Protein AF-A0A931V7F0-F1 (afdb_monomer_lite)

Structure (mmCIF, N/CA/C/O backbone):
data_AF-A0A931V7F0-F1
#
_entry.id   AF-A0A931V7F0-F1
#
loop_
_atom_site.group_PDB
_atom_site.id
_atom_site.type_symbol
_atom_site.label_atom_id
_atom_site.label_alt_id
_atom_site.label_comp_id
_atom_site.label_asym_id
_atom_site.label_entity_id
_atom_site.label_seq_id
_atom_site.pdbx_PDB_ins_code
_atom_site.Cartn_x
_atom_site.Cartn_y
_atom_site.Cartn_z
_atom_site.occupancy
_atom_site.B_iso_or_equiv
_atom_site.auth_seq_id
_atom_site.auth_comp_id
_atom_site.auth_asym_id
_atom_site.auth_atom_id
_atom_site.pdbx_PDB_model_num
ATOM 1 N N . MET A 1 1 ? 20.921 -2.039 6.145 1.00 65.62 1 MET A N 1
ATOM 2 C CA . MET A 1 1 ? 19.736 -2.578 5.461 1.00 65.62 1 MET A CA 1
ATOM 3 C C . MET A 1 1 ? 18.805 -1.420 5.199 1.00 65.62 1 MET A C 1
ATOM 5 O O . MET A 1 1 ? 18.600 -0.595 6.092 1.00 65.62 1 MET A O 1
ATOM 9 N N . ASP A 1 2 ? 18.343 -1.333 3.962 1.00 76.81 2 ASP A N 1
ATOM 10 C CA . ASP A 1 2 ? 17.459 -0.268 3.519 1.00 76.81 2 ASP A CA 1
ATOM 11 C C . ASP A 1 2 ? 16.047 -0.518 4.019 1.00 76.81 2 ASP A C 1
ATOM 13 O O . ASP A 1 2 ? 15.614 -1.654 4.209 1.00 76.81 2 ASP A O 1
ATOM 17 N N . ARG A 1 3 ? 15.309 0.561 4.246 1.00 84.19 3 ARG A N 1
ATOM 18 C CA . ARG A 1 3 ? 13.876 0.467 4.481 1.00 84.19 3 ARG A CA 1
ATOM 19 C C . ARG A 1 3 ? 13.171 0.108 3.184 1.00 84.19 3 ARG A C 1
ATOM 21 O O . ARG A 1 3 ? 13.512 0.694 2.166 1.00 84.19 3 ARG A O 1
ATOM 28 N N . ALA A 1 4 ? 12.164 -0.760 3.237 1.00 87.38 4 ALA A N 1
ATOM 29 C CA . ALA A 1 4 ? 11.230 -0.946 2.132 1.00 87.38 4 ALA A CA 1
ATOM 30 C C . ALA A 1 4 ? 9.942 -0.139 2.358 1.00 87.38 4 ALA A C 1
ATOM 32 O O . ALA A 1 4 ? 9.479 0.031 3.492 1.00 87.38 4 ALA A O 1
ATOM 33 N N . PHE A 1 5 ? 9.336 0.313 1.268 1.00 87.75 5 PHE A N 1
ATOM 34 C CA . PHE A 1 5 ? 8.086 1.060 1.249 1.00 87.75 5 PHE A CA 1
ATOM 35 C C . PHE A 1 5 ? 7.193 0.522 0.146 1.00 87.75 5 PHE A C 1
ATOM 37 O O . PHE A 1 5 ? 7.671 0.291 -0.956 1.00 87.75 5 PHE A O 1
ATOM 44 N N . LEU A 1 6 ? 5.904 0.374 0.419 1.00 90.12 6 LEU A N 1
ATOM 45 C CA . LEU A 1 6 ? 4.862 0.176 -0.577 1.00 90.12 6 LEU A CA 1
ATOM 46 C C . LEU A 1 6 ? 4.114 1.495 -0.744 1.00 90.12 6 LEU A C 1
ATOM 48 O O . LEU A 1 6 ? 3.629 2.053 0.236 1.00 90.12 6 LEU A O 1
ATOM 52 N N . GLN A 1 7 ? 3.956 1.957 -1.976 1.00 88.88 7 GLN A N 1
ATOM 53 C CA . GLN A 1 7 ? 3.088 3.073 -2.321 1.00 88.88 7 GLN A CA 1
ATOM 54 C C . GLN A 1 7 ? 2.126 2.634 -3.419 1.00 88.88 7 GLN A C 1
ATOM 56 O O . GLN A 1 7 ? 2.558 2.105 -4.436 1.00 88.88 7 GLN A O 1
ATOM 61 N N . ALA A 1 8 ? 0.833 2.890 -3.257 1.00 88.75 8 ALA A N 1
ATOM 62 C CA . ALA A 1 8 ? -0.151 2.7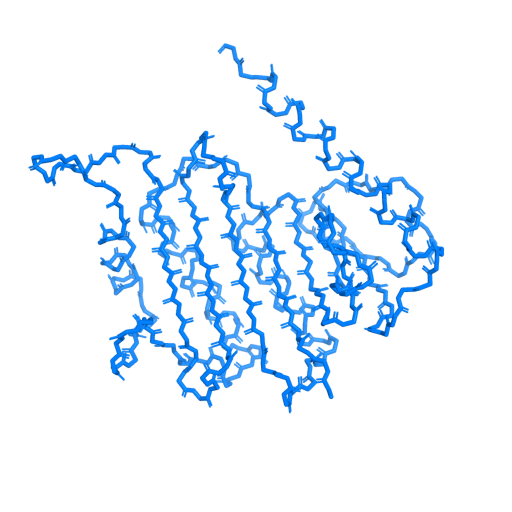02 -4.311 1.00 88.75 8 ALA A CA 1
ATOM 63 C C . ALA A 1 8 ? -1.021 3.946 -4.482 1.00 88.75 8 ALA A C 1
ATOM 65 O O . ALA A 1 8 ? -1.451 4.571 -3.509 1.00 88.75 8 ALA A O 1
ATOM 66 N N . GLN A 1 9 ? -1.270 4.294 -5.741 1.00 82.94 9 GLN A N 1
ATOM 67 C CA . GLN A 1 9 ? -2.190 5.343 -6.153 1.00 82.94 9 GLN A CA 1
ATOM 68 C C . GLN A 1 9 ? -3.484 4.688 -6.612 1.00 82.94 9 GLN A C 1
ATOM 70 O O . GLN A 1 9 ? -3.521 3.917 -7.576 1.00 82.94 9 GLN A O 1
ATOM 75 N N . MET A 1 10 ? -4.552 4.983 -5.890 1.00 80.94 10 MET A N 1
ATOM 76 C CA . MET A 1 10 ? -5.877 4.476 -6.192 1.00 80.94 10 MET A CA 1
ATOM 77 C C . MET A 1 10 ? -6.588 5.471 -7.105 1.00 80.94 10 MET A C 1
ATOM 79 O O . MET A 1 10 ? -6.411 6.681 -6.943 1.00 80.94 10 MET A O 1
ATOM 83 N N . PRO A 1 11 ? -7.404 4.996 -8.059 1.00 72.81 11 PRO A N 1
ATOM 84 C CA . PRO A 1 11 ? -8.222 5.904 -8.843 1.00 72.81 11 PRO A CA 1
ATOM 85 C C . PRO A 1 11 ? -9.175 6.675 -7.922 1.00 72.81 11 PRO A C 1
ATOM 87 O O . PRO A 1 11 ? -9.469 6.260 -6.790 1.00 72.81 11 PRO A O 1
ATOM 90 N N . VAL A 1 12 ? -9.685 7.797 -8.419 1.00 67.69 12 VAL A N 1
ATOM 91 C CA . VAL A 1 12 ? -10.792 8.485 -7.759 1.00 67.69 12 VAL A CA 1
ATOM 92 C C . VAL A 1 12 ? -11.970 7.514 -7.688 1.00 67.69 12 VAL A C 1
ATOM 94 O O . VAL A 1 12 ? -12.460 7.040 -8.710 1.00 67.69 12 VAL A O 1
ATOM 97 N N . ARG A 1 13 ? -12.385 7.165 -6.470 1.00 65.56 13 ARG A N 1
ATOM 98 C CA . ARG A 1 13 ? -13.524 6.284 -6.217 1.00 65.56 13 ARG A CA 1
ATOM 99 C C . ARG A 1 13 ? -14.464 6.969 -5.246 1.00 65.56 13 ARG A C 1
ATOM 101 O O . ARG A 1 13 ? -14.028 7.396 -4.179 1.00 65.56 13 ARG A O 1
ATOM 108 N N . ALA A 1 14 ? -15.743 7.003 -5.602 1.00 54.09 14 ALA A N 1
ATOM 109 C CA . ALA A 1 14 ? -16.807 7.179 -4.630 1.00 54.09 14 ALA A CA 1
ATOM 110 C C . ALA A 1 14 ? -16.859 5.895 -3.787 1.00 54.09 14 ALA A C 1
ATOM 112 O O . ALA A 1 14 ? -17.244 4.835 -4.276 1.00 54.09 14 ALA A O 1
ATOM 113 N N . GLY A 1 15 ? -16.372 5.964 -2.553 1.00 62.59 15 GLY A N 1
ATOM 114 C CA . GLY A 1 15 ? -16.336 4.837 -1.628 1.00 62.59 15 GLY A CA 1
ATOM 115 C C . GLY A 1 15 ? -16.384 5.358 -0.201 1.00 62.59 15 GLY A C 1
ATOM 116 O O . GLY A 1 15 ? -15.529 6.144 0.201 1.00 62.59 15 GLY A O 1
ATOM 117 N N . GLY A 1 16 ? -17.416 4.961 0.543 1.00 74.94 16 GLY A N 1
ATOM 118 C CA . GLY A 1 16 ? -17.587 5.341 1.944 1.00 74.94 16 GLY A CA 1
ATOM 119 C C . GLY A 1 16 ? -16.736 4.495 2.894 1.00 74.94 16 GLY A C 1
ATOM 120 O O . GLY A 1 16 ? -16.026 3.575 2.482 1.00 74.94 16 GLY A O 1
ATOM 121 N N . ALA A 1 17 ? -16.860 4.775 4.193 1.00 83.38 17 ALA A N 1
ATOM 122 C CA . ALA A 1 17 ? -16.169 4.033 5.249 1.00 83.38 17 ALA A CA 1
ATOM 123 C C . ALA A 1 17 ? -16.393 2.511 5.173 1.00 83.38 17 ALA A C 1
ATOM 125 O O . ALA A 1 17 ? -15.485 1.756 5.505 1.00 83.38 17 ALA A O 1
ATOM 126 N N . ASP A 1 18 ? -17.563 2.067 4.710 1.00 85.81 18 ASP A N 1
ATOM 127 C CA . ASP A 1 18 ? -17.935 0.650 4.630 1.00 85.81 18 ASP A CA 1
ATOM 128 C C . ASP A 1 18 ? -17.139 -0.108 3.555 1.00 85.81 18 ASP A C 1
ATOM 130 O O . ASP A 1 18 ? -16.529 -1.136 3.852 1.00 85.81 18 ASP A O 1
ATOM 134 N N . ASP A 1 19 ? -17.080 0.417 2.323 1.00 85.25 19 ASP A N 1
ATOM 135 C CA . ASP A 1 19 ? -16.288 -0.192 1.237 1.00 85.25 19 ASP A CA 1
ATOM 136 C C . ASP A 1 19 ? -14.794 -0.174 1.584 1.00 85.25 19 ASP A C 1
ATOM 138 O O . ASP A 1 19 ? -14.091 -1.172 1.413 1.00 85.25 19 ASP A O 1
ATOM 142 N N . ALA A 1 20 ? -14.328 0.936 2.166 1.00 87.44 20 ALA A N 1
ATOM 143 C CA . ALA A 1 20 ? -12.961 1.056 2.645 1.00 87.44 20 ALA A CA 1
ATOM 144 C C . ALA A 1 20 ? -12.651 0.031 3.751 1.00 87.44 20 ALA A C 1
ATOM 146 O O . ALA A 1 20 ? -11.617 -0.629 3.692 1.00 87.44 20 ALA A O 1
ATOM 147 N N . ALA A 1 21 ? -13.541 -0.154 4.731 1.00 90.06 21 ALA A N 1
ATOM 148 C CA . ALA A 1 21 ? -13.353 -1.109 5.822 1.00 90.06 21 ALA A CA 1
ATOM 149 C C . ALA A 1 21 ? -13.277 -2.551 5.319 1.00 90.06 21 ALA A C 1
ATOM 151 O O . ALA A 1 21 ? -12.392 -3.295 5.743 1.00 90.06 21 ALA A O 1
ATOM 152 N N . LYS A 1 22 ? -14.164 -2.926 4.392 1.00 90.44 22 LYS A N 1
ATOM 153 C CA . LYS A 1 22 ? -14.187 -4.263 3.797 1.00 90.44 22 LYS A CA 1
ATOM 154 C C . LYS A 1 22 ? -12.880 -4.569 3.064 1.00 90.44 22 LYS A C 1
ATOM 156 O O . LYS A 1 22 ? -12.183 -5.516 3.423 1.00 90.44 22 LYS A O 1
ATOM 161 N N . ARG A 1 23 ? -12.509 -3.733 2.090 1.00 89.25 23 ARG A N 1
ATOM 162 C CA . ARG A 1 23 ? -11.285 -3.911 1.284 1.00 89.25 23 ARG A CA 1
ATOM 163 C C . ARG A 1 23 ? -10.026 -3.884 2.137 1.00 89.25 23 ARG A C 1
ATOM 165 O O . ARG A 1 23 ? -9.090 -4.644 1.905 1.00 89.25 23 ARG A O 1
ATOM 172 N N . PHE A 1 24 ? -9.996 -3.012 3.140 1.00 89.81 24 PHE A N 1
ATOM 173 C CA . PHE A 1 24 ? -8.858 -2.911 4.038 1.00 89.81 24 PHE A CA 1
ATOM 174 C C . PHE A 1 24 ? -8.737 -4.134 4.956 1.00 89.81 24 PHE A C 1
ATOM 176 O O . PHE A 1 24 ? -7.629 -4.619 5.175 1.00 89.81 24 PHE A O 1
ATOM 183 N N . GLY A 1 25 ? -9.858 -4.687 5.426 1.00 90.56 25 GLY A N 1
ATOM 184 C CA . GLY A 1 25 ? -9.885 -5.961 6.146 1.00 90.56 25 GLY A CA 1
ATOM 185 C C . GLY A 1 25 ? -9.385 -7.128 5.290 1.00 90.56 25 GLY A C 1
ATOM 186 O O . GLY A 1 25 ? -8.550 -7.905 5.749 1.00 90.56 25 GLY A O 1
ATOM 187 N N . GLU A 1 26 ? -9.826 -7.209 4.031 1.00 90.19 26 GLU A N 1
ATOM 188 C CA . GLU A 1 26 ? -9.343 -8.200 3.057 1.00 90.19 26 GLU A CA 1
ATOM 189 C C . GLU A 1 26 ? -7.830 -8.065 2.821 1.00 90.19 26 GLU A C 1
ATOM 191 O O . GLU A 1 26 ? -7.099 -9.055 2.890 1.00 90.19 26 GLU A O 1
ATOM 196 N N . TRP A 1 27 ? -7.335 -6.837 2.629 1.00 91.12 27 TRP A N 1
ATOM 197 C CA . TRP A 1 27 ? -5.905 -6.563 2.471 1.00 91.12 27 TRP A CA 1
ATOM 198 C C . TRP A 1 27 ? -5.096 -7.008 3.694 1.00 91.12 27 TRP A C 1
ATOM 200 O O . TRP A 1 27 ? -4.102 -7.719 3.552 1.00 91.12 27 TRP A O 1
ATOM 210 N N . LEU A 1 28 ? -5.535 -6.650 4.905 1.00 90.19 28 LEU A N 1
ATOM 211 C CA . LEU A 1 28 ? -4.849 -7.033 6.142 1.00 90.19 28 LEU A CA 1
ATOM 212 C C . LEU A 1 28 ? -4.840 -8.551 6.356 1.00 90.19 28 LEU A C 1
ATOM 214 O O . LEU A 1 28 ? -3.837 -9.094 6.819 1.00 90.19 28 LEU A O 1
ATOM 218 N N . ALA A 1 29 ? -5.921 -9.248 5.996 1.00 89.50 29 ALA A N 1
ATOM 219 C CA . ALA A 1 29 ? -5.979 -10.705 6.063 1.00 89.50 29 ALA A CA 1
ATOM 220 C C . ALA A 1 29 ? -4.967 -11.362 5.109 1.00 89.50 29 ALA A C 1
ATOM 222 O O . ALA A 1 29 ? -4.270 -12.300 5.503 1.00 89.50 29 ALA A O 1
ATOM 223 N N . LEU A 1 30 ? -4.840 -10.843 3.883 1.00 89.44 30 LEU A N 1
ATOM 224 C CA . LEU A 1 30 ? -3.853 -11.317 2.911 1.00 89.44 30 LEU A CA 1
ATOM 225 C C . LEU A 1 30 ? -2.425 -11.060 3.393 1.00 89.44 30 LEU A C 1
ATOM 227 O O . LEU A 1 30 ? -1.596 -11.967 3.371 1.00 89.44 30 LEU A O 1
ATOM 231 N N . VAL A 1 31 ? -2.143 -9.858 3.890 1.00 87.38 31 VAL A N 1
ATOM 232 C CA . VAL A 1 31 ? -0.815 -9.488 4.397 1.00 87.38 31 VAL A CA 1
ATOM 233 C C . VAL A 1 31 ? -0.425 -10.340 5.596 1.00 87.38 31 VAL A C 1
ATOM 235 O O . VAL A 1 31 ? 0.682 -10.864 5.623 1.00 87.38 31 VAL A O 1
ATOM 238 N N . LYS A 1 32 ? -1.350 -10.582 6.531 1.00 89.56 32 LYS A N 1
ATOM 239 C CA . LYS A 1 32 ? -1.145 -11.509 7.651 1.00 89.56 32 LYS A CA 1
ATOM 240 C C . LYS A 1 32 ? -0.792 -12.925 7.186 1.00 89.56 32 LYS A C 1
ATOM 242 O O . LYS A 1 32 ? 0.030 -13.585 7.813 1.00 89.56 32 LYS A O 1
ATOM 247 N N . ALA A 1 33 ? -1.425 -13.410 6.117 1.00 89.56 33 ALA A N 1
ATOM 248 C CA . ALA A 1 33 ? -1.153 -14.741 5.574 1.00 89.56 33 ALA A CA 1
ATOM 249 C C . ALA A 1 33 ? 0.213 -14.833 4.873 1.00 89.56 33 ALA A C 1
ATOM 251 O O . ALA A 1 33 ? 0.790 -15.916 4.780 1.00 89.56 33 ALA A O 1
ATOM 252 N N . VAL A 1 34 ? 0.717 -13.712 4.358 1.00 88.81 34 VAL A N 1
ATOM 253 C CA . VAL A 1 34 ? 2.046 -13.609 3.745 1.00 88.81 34 VAL A CA 1
ATOM 254 C C . VAL A 1 34 ? 3.126 -13.466 4.816 1.00 88.81 34 VAL A C 1
ATOM 256 O O . VAL A 1 34 ? 4.182 -14.087 4.712 1.00 88.81 34 VAL A O 1
ATOM 259 N N . ASP A 1 35 ? 2.852 -12.661 5.837 1.00 85.69 35 ASP A N 1
ATOM 260 C CA . ASP A 1 35 ? 3.794 -12.283 6.876 1.00 85.69 35 ASP A CA 1
ATOM 261 C C . ASP A 1 35 ? 3.080 -12.131 8.232 1.00 85.69 35 ASP A C 1
ATOM 263 O O . ASP A 1 35 ? 2.491 -11.083 8.522 1.00 85.69 35 ASP A O 1
ATOM 267 N N . PRO A 1 36 ? 3.128 -13.164 9.092 1.00 87.88 36 PRO A N 1
ATOM 268 C CA . PRO A 1 36 ? 2.434 -13.148 10.374 1.00 87.88 36 PRO A CA 1
ATOM 269 C C . PRO A 1 36 ? 2.870 -12.033 11.330 1.00 87.88 36 PRO A C 1
ATOM 271 O O . PRO A 1 36 ? 2.086 -11.672 12.202 1.00 87.88 36 PRO A O 1
ATOM 274 N N . THR A 1 37 ? 4.059 -11.439 11.168 1.00 85.12 37 THR A N 1
ATOM 275 C CA . THR A 1 37 ? 4.488 -10.323 12.038 1.00 85.12 37 THR A CA 1
ATOM 276 C C . THR A 1 37 ? 3.782 -9.000 11.698 1.00 85.12 37 THR A C 1
ATOM 278 O O . THR A 1 37 ? 3.848 -8.007 12.427 1.00 85.12 37 THR A O 1
ATOM 281 N N . LEU A 1 38 ? 3.035 -8.993 10.591 1.00 85.19 38 LEU A N 1
ATOM 282 C CA . LEU A 1 38 ? 2.105 -7.942 10.186 1.00 85.19 38 LEU A CA 1
ATOM 283 C C . LEU A 1 38 ? 0.650 -8.297 10.545 1.00 85.19 38 LEU A C 1
ATOM 285 O O . LEU A 1 38 ? -0.284 -7.731 9.979 1.00 85.19 38 LEU A O 1
ATOM 289 N N . ALA A 1 39 ? 0.428 -9.239 11.469 1.00 86.25 39 ALA A N 1
ATOM 290 C CA . ALA A 1 39 ? -0.913 -9.639 11.896 1.00 86.25 39 ALA A CA 1
ATOM 291 C C . ALA A 1 39 ? -1.587 -8.624 12.826 1.00 86.25 39 ALA A C 1
ATOM 293 O O . ALA A 1 39 ? -2.816 -8.530 12.837 1.00 86.25 39 ALA A O 1
ATOM 294 N N . GLU A 1 40 ? -0.800 -7.896 13.620 1.00 91.25 40 GLU A N 1
ATOM 295 C CA . GLU A 1 40 ? -1.312 -7.024 14.672 1.00 91.25 40 GLU A CA 1
ATOM 296 C C . GLU A 1 40 ? -0.950 -5.563 14.435 1.00 91.25 40 GLU A C 1
ATOM 298 O O . GLU A 1 40 ? 0.215 -5.179 14.300 1.00 91.25 40 GLU A O 1
ATOM 303 N N . TRP A 1 41 ? -1.984 -4.730 14.456 1.00 92.69 41 TRP A N 1
ATOM 304 C CA . TRP A 1 41 ? -1.885 -3.304 14.203 1.00 92.69 41 TRP A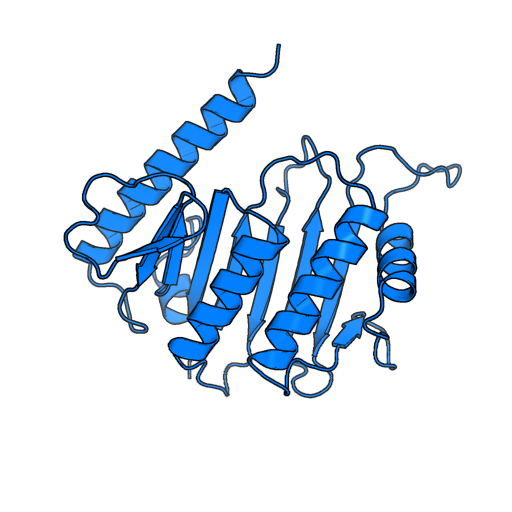 CA 1
ATOM 305 C C . TRP A 1 41 ? -2.573 -2.527 15.306 1.00 92.69 41 TRP A C 1
ATOM 307 O O . TRP A 1 41 ? -3.526 -2.997 15.919 1.00 92.69 41 TRP A O 1
ATOM 317 N N . ARG A 1 42 ? -2.133 -1.295 15.526 1.00 93.69 42 ARG A N 1
ATOM 318 C CA . ARG A 1 42 ? -2.807 -0.332 16.396 1.00 93.69 42 ARG A CA 1
ATOM 319 C C . ARG A 1 42 ? -2.915 1.004 15.695 1.00 93.69 42 ARG A C 1
ATOM 321 O O . ARG A 1 42 ? -2.038 1.370 14.918 1.00 93.69 42 ARG A O 1
ATOM 328 N N . LEU A 1 43 ? -3.956 1.762 16.019 1.00 92.94 43 LEU A N 1
ATOM 329 C CA . LEU A 1 43 ? -4.026 3.157 15.602 1.00 92.94 43 LEU A CA 1
ATOM 330 C C . LEU A 1 43 ? -2.873 3.940 16.224 1.00 92.94 43 LEU A C 1
ATOM 332 O O . LEU A 1 43 ? -2.583 3.791 17.416 1.00 92.94 43 LEU A O 1
ATOM 336 N N . VAL A 1 44 ? -2.239 4.804 15.434 1.00 89.31 44 VAL A N 1
ATOM 337 C CA . VAL A 1 44 ? -1.230 5.725 15.966 1.00 89.31 44 VAL A CA 1
ATOM 338 C C . VAL A 1 44 ? -1.852 6.575 17.079 1.00 89.31 44 VAL A C 1
ATOM 340 O O . VAL A 1 44 ? -2.984 7.044 16.976 1.00 89.31 44 VAL A O 1
ATOM 343 N N . GLY A 1 45 ? -1.133 6.704 18.196 1.00 86.88 45 GLY A N 1
ATOM 344 C CA . GLY A 1 45 ? -1.628 7.362 19.411 1.00 86.88 45 GLY A CA 1
ATOM 345 C C . GLY A 1 45 ? -2.485 6.477 20.329 1.00 86.88 45 GLY A C 1
ATOM 346 O O . GLY A 1 45 ? -2.860 6.915 21.415 1.00 86.88 45 GLY A O 1
ATOM 347 N N . ARG A 1 46 ? -2.775 5.221 19.957 1.00 89.62 46 ARG A N 1
ATOM 348 C CA . ARG A 1 46 ? -3.477 4.252 20.817 1.00 89.62 46 ARG A CA 1
ATOM 349 C C . ARG A 1 46 ? -2.523 3.185 21.366 1.00 89.62 46 ARG A C 1
ATOM 351 O O . ARG A 1 46 ? -1.512 2.835 20.754 1.00 89.62 46 ARG A O 1
ATOM 358 N N . LYS A 1 47 ? -2.843 2.688 22.567 1.00 86.69 47 LYS A N 1
ATOM 359 C CA . LYS A 1 47 ? -2.059 1.654 23.270 1.00 86.69 47 LYS A CA 1
ATOM 360 C C . LYS A 1 47 ? -2.465 0.234 22.881 1.00 86.69 47 LYS A C 1
ATOM 362 O O . LYS A 1 47 ? -1.604 -0.630 22.801 1.00 86.69 47 LYS A O 1
ATOM 367 N N . HIS A 1 48 ? -3.755 0.010 22.652 1.00 90.62 48 HIS A N 1
ATOM 368 C CA . HIS A 1 48 ? -4.291 -1.322 22.390 1.00 90.62 48 HIS A CA 1
ATOM 369 C C . HIS A 1 48 ? -4.308 -1.637 20.889 1.00 90.62 48 HIS A C 1
ATOM 371 O O . HIS A 1 48 ? -4.532 -0.714 20.093 1.00 90.62 48 HIS A O 1
ATOM 377 N N . PRO A 1 49 ? -4.098 -2.911 20.509 1.00 92.50 49 PRO A N 1
ATOM 378 C CA . PRO A 1 49 ? -4.318 -3.369 19.146 1.00 92.50 49 PRO A CA 1
ATOM 379 C C . PRO A 1 49 ? -5.734 -3.037 18.670 1.00 92.50 49 PRO A C 1
ATOM 381 O O . PRO A 1 49 ? -6.695 -3.062 19.441 1.00 92.50 49 PRO A O 1
ATOM 384 N N . LEU A 1 50 ? -5.846 -2.711 17.389 1.00 90.69 50 LEU A N 1
ATOM 385 C CA . LEU A 1 50 ? -7.106 -2.580 16.683 1.00 90.69 50 LEU A CA 1
ATOM 386 C C . LEU A 1 50 ? -7.569 -3.989 16.290 1.00 90.69 50 LEU A C 1
ATOM 388 O O . LEU A 1 50 ? -6.833 -4.673 15.579 1.00 90.69 50 LEU A O 1
ATOM 392 N N . PRO A 1 51 ? -8.767 -4.431 16.703 1.00 90.31 51 PRO A N 1
ATOM 393 C CA . PRO A 1 51 ? -9.348 -5.643 16.148 1.00 90.31 51 PRO A CA 1
ATOM 394 C C . PRO A 1 51 ? -9.504 -5.494 14.629 1.00 90.31 51 PRO A C 1
ATOM 396 O O . PRO A 1 51 ? -10.118 -4.537 14.151 1.00 90.31 51 PRO A O 1
ATOM 399 N N . ILE A 1 52 ? -8.908 -6.413 13.867 1.00 84.81 52 ILE A N 1
ATOM 400 C CA . ILE A 1 52 ? -8.977 -6.421 12.400 1.00 84.81 52 ILE A CA 1
ATOM 401 C C . ILE A 1 52 ? -10.233 -7.180 11.970 1.00 84.81 52 ILE A C 1
ATOM 403 O O . ILE A 1 52 ? -10.181 -8.275 11.416 1.00 84.81 52 ILE A O 1
ATOM 407 N N . ASP A 1 53 ? -11.378 -6.592 12.295 1.00 88.88 53 ASP A N 1
ATOM 408 C CA . ASP A 1 53 ? -12.696 -7.007 11.831 1.00 88.88 53 ASP A CA 1
ATOM 409 C C . ASP A 1 53 ? -13.396 -5.829 11.145 1.00 88.88 53 ASP A C 1
ATOM 411 O O . ASP A 1 53 ? -13.103 -4.659 11.416 1.00 88.88 53 ASP A O 1
ATOM 415 N N . GLU A 1 54 ? -14.328 -6.136 10.244 1.00 87.19 54 GLU A N 1
ATOM 416 C CA . GLU A 1 54 ? -15.006 -5.125 9.432 1.00 87.19 54 GLU A CA 1
ATOM 417 C C . GLU A 1 54 ? -15.714 -4.064 10.291 1.00 87.19 54 GLU A C 1
ATOM 419 O O . GLU A 1 54 ? -15.659 -2.879 9.972 1.00 87.19 54 GLU A O 1
ATOM 424 N N . GLY A 1 55 ? -16.332 -4.450 11.413 1.00 90.69 55 GLY A N 1
ATOM 425 C CA . GLY A 1 55 ? -17.053 -3.525 12.289 1.00 90.69 55 GLY A CA 1
ATOM 426 C C . GLY A 1 55 ? -16.123 -2.543 13.002 1.00 90.69 55 GLY A C 1
ATOM 427 O O . GLY A 1 55 ? -16.412 -1.345 13.084 1.00 90.69 55 GLY A O 1
ATOM 428 N N . SER A 1 56 ? -14.981 -3.027 13.488 1.00 92.00 56 SER A N 1
ATOM 429 C CA . SER A 1 56 ? -13.946 -2.192 14.100 1.00 92.00 56 SER A CA 1
ATOM 430 C C . SER A 1 56 ? -13.308 -1.244 13.086 1.00 92.00 56 SER A C 1
ATOM 432 O O . SER A 1 56 ? -13.186 -0.049 13.369 1.00 92.00 56 SER A O 1
ATOM 434 N N . LEU A 1 57 ? -12.976 -1.732 11.888 1.00 92.06 57 LEU A N 1
ATOM 435 C CA . LEU A 1 57 ? -12.426 -0.909 10.807 1.00 92.06 57 LEU A CA 1
ATOM 436 C C . LEU A 1 57 ? -13.415 0.165 10.347 1.00 92.06 57 LEU A C 1
ATOM 438 O O . LEU A 1 57 ? -13.042 1.333 10.233 1.00 92.06 57 LEU A O 1
ATOM 442 N N . ARG A 1 58 ? -14.689 -0.196 10.178 1.00 91.06 58 ARG A N 1
ATOM 443 C CA . ARG A 1 58 ? -15.769 0.728 9.813 1.00 91.06 58 ARG A CA 1
ATOM 444 C C . ARG A 1 58 ? -15.936 1.841 10.834 1.00 91.06 58 ARG A C 1
ATOM 446 O O . ARG A 1 58 ? -16.032 3.006 10.461 1.00 91.06 58 ARG A O 1
ATOM 453 N N . ARG A 1 59 ? -15.917 1.507 12.130 1.00 91.00 59 ARG A N 1
ATOM 454 C CA . ARG A 1 59 ? -16.000 2.499 13.213 1.00 91.00 59 ARG A CA 1
ATOM 455 C C . ARG A 1 59 ? -14.843 3.494 13.148 1.00 91.00 59 ARG A C 1
ATOM 457 O O . ARG A 1 59 ? -15.056 4.692 13.310 1.00 91.00 59 ARG A O 1
ATOM 464 N N . VAL A 1 60 ? -13.627 3.001 12.929 1.00 91.38 60 VAL A N 1
ATOM 465 C CA . VAL A 1 60 ? -12.423 3.838 12.875 1.00 91.38 60 VAL A CA 1
ATOM 466 C C . VAL A 1 60 ? -12.418 4.733 11.638 1.00 91.38 60 VAL A C 1
ATOM 468 O O . VAL A 1 60 ? -12.190 5.932 11.770 1.00 91.38 60 VAL A O 1
ATOM 471 N N . LEU A 1 61 ? -12.715 4.180 10.461 1.00 89.44 61 LEU A N 1
ATOM 472 C CA . LEU A 1 61 ? -12.779 4.930 9.203 1.00 89.44 61 LEU A CA 1
ATOM 473 C C . LEU A 1 61 ? -13.935 5.938 9.194 1.00 89.44 61 LEU A C 1
ATOM 475 O O . LEU A 1 61 ? -13.765 7.068 8.753 1.00 89.44 61 LEU A O 1
ATOM 479 N N . GLY A 1 62 ? -15.096 5.585 9.748 1.00 86.69 62 GLY A N 1
ATOM 480 C CA . GLY A 1 62 ? -16.209 6.526 9.910 1.00 86.69 62 GLY A CA 1
ATOM 481 C C . GLY A 1 62 ? -15.897 7.666 10.888 1.00 86.69 62 GLY A C 1
ATOM 482 O O . GLY A 1 62 ? -16.446 8.759 10.765 1.00 86.69 62 GLY A O 1
ATOM 483 N N . GLY A 1 63 ? -14.994 7.433 11.845 1.00 85.75 63 GLY A N 1
ATOM 484 C CA . GLY A 1 63 ? -14.493 8.457 12.761 1.00 85.75 63 GLY A CA 1
ATOM 485 C C . GLY A 1 63 ? -13.480 9.424 12.139 1.00 85.75 63 GLY A C 1
ATOM 486 O O . GLY A 1 63 ? -13.237 10.473 12.727 1.00 85.75 63 GLY A O 1
ATOM 487 N N . SER A 1 64 ? -12.893 9.093 10.983 1.00 83.75 64 SER A N 1
ATOM 488 C CA . SER A 1 64 ? -11.919 9.947 10.289 1.00 83.75 64 SER A CA 1
ATOM 489 C C . SER A 1 64 ? -12.496 10.748 9.123 1.00 83.75 64 SER A C 1
ATOM 491 O O . SER A 1 64 ? -11.793 11.598 8.577 1.00 83.75 64 SER A O 1
ATOM 493 N N . ALA A 1 65 ? -13.759 10.508 8.761 1.00 82.25 65 ALA A N 1
ATOM 494 C CA . ALA A 1 65 ? -14.486 11.348 7.817 1.00 82.25 65 ALA A CA 1
ATOM 495 C C . ALA A 1 65 ? -14.587 12.791 8.343 1.00 82.25 65 ALA A C 1
ATOM 497 O O . ALA A 1 65 ? -14.804 13.010 9.542 1.00 82.25 65 ALA A O 1
ATOM 498 N N . LEU A 1 66 ? -14.436 13.777 7.453 1.00 77.69 66 LEU A N 1
ATOM 499 C CA . LEU A 1 66 ? -14.534 15.183 7.841 1.00 77.69 66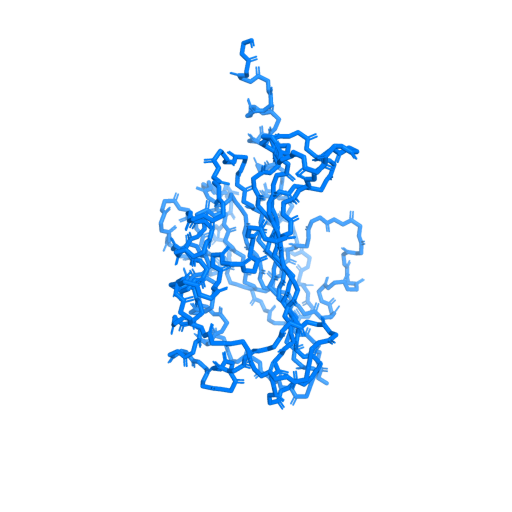 LEU A CA 1
ATOM 500 C C . LEU A 1 66 ? -15.975 15.520 8.219 1.00 77.69 66 LEU A C 1
ATOM 502 O O . LEU A 1 66 ? -16.940 14.978 7.675 1.00 77.69 66 LEU A O 1
ATOM 506 N N . ARG A 1 67 ? -16.106 16.441 9.168 1.00 80.94 67 ARG A N 1
ATOM 507 C CA . ARG A 1 67 ? -17.381 16.993 9.610 1.00 80.94 67 ARG A CA 1
ATOM 508 C C . ARG A 1 67 ? -17.326 18.506 9.483 1.00 80.94 67 ARG A C 1
ATOM 510 O O . ARG A 1 67 ? -16.258 19.086 9.669 1.00 80.94 67 ARG A O 1
ATOM 517 N N . ASN A 1 68 ? -18.459 19.121 9.162 1.00 80.62 68 ASN A N 1
ATOM 518 C CA . ASN A 1 68 ? -18.596 20.572 9.230 1.00 80.62 68 ASN A CA 1
ATOM 519 C C . ASN A 1 68 ? -18.642 21.043 10.701 1.00 80.62 68 ASN A C 1
ATOM 521 O O . ASN A 1 68 ? -18.640 20.225 11.627 1.00 80.62 68 ASN A O 1
ATOM 525 N N . ASP A 1 69 ? -18.730 22.356 10.917 1.00 85.38 69 ASP A N 1
ATOM 526 C CA . ASP A 1 69 ? -18.766 22.961 12.260 1.00 85.38 69 ASP A CA 1
ATOM 527 C C . ASP A 1 69 ? -19.979 22.517 13.105 1.00 85.38 69 ASP A C 1
ATOM 529 O O . ASP A 1 69 ? -19.957 22.592 14.331 1.00 85.38 69 ASP A O 1
ATOM 533 N N . GLU A 1 70 ? -21.022 21.988 12.462 1.00 85.44 70 GLU A N 1
ATOM 534 C CA . GLU A 1 70 ? -22.230 21.445 13.098 1.00 85.44 70 GLU A CA 1
ATOM 535 C C . GLU A 1 70 ? -22.094 19.948 13.443 1.00 85.44 70 GLU A C 1
ATOM 537 O O . GLU A 1 70 ? -23.026 19.321 13.947 1.00 85.44 70 GLU A O 1
ATOM 542 N N . GLY A 1 71 ? -20.936 19.342 13.161 1.00 78.88 71 GLY A N 1
ATOM 543 C CA . GLY A 1 71 ? -20.681 17.919 13.376 1.00 78.88 71 GLY A CA 1
ATOM 544 C C . GLY A 1 71 ? -21.323 16.999 12.331 1.00 78.88 71 GLY A C 1
ATOM 545 O O . GLY A 1 71 ? -21.261 15.772 12.482 1.00 78.88 71 GLY A O 1
ATOM 546 N N . VAL A 1 72 ? -21.909 17.550 11.266 1.00 79.25 72 VAL A N 1
ATOM 547 C CA . VAL A 1 72 ? -22.503 16.798 10.154 1.00 79.25 72 VAL A CA 1
ATOM 548 C C . VAL A 1 72 ? -21.390 16.256 9.266 1.00 79.25 72 VAL A C 1
ATOM 550 O O . VAL A 1 72 ? -20.459 16.977 8.914 1.00 79.25 72 VAL A O 1
ATOM 553 N N . LEU A 1 73 ? -21.479 14.970 8.913 1.00 76.31 73 LEU A N 1
ATOM 554 C CA . LEU A 1 73 ? -20.532 14.329 8.001 1.00 76.31 73 LEU A CA 1
ATOM 555 C C . LEU A 1 73 ? -20.542 15.039 6.650 1.00 76.31 73 LEU A C 1
ATOM 557 O O . LEU A 1 73 ? -21.594 15.186 6.029 1.00 76.31 73 LEU A O 1
ATOM 561 N N . MET A 1 74 ? -19.362 15.447 6.198 1.00 72.44 74 MET A N 1
ATOM 562 C CA . MET A 1 74 ? -19.197 15.998 4.865 1.00 72.44 74 MET A CA 1
ATOM 563 C C . MET A 1 74 ? -19.216 14.838 3.862 1.00 72.44 74 MET A C 1
ATOM 565 O O . MET A 1 74 ? -18.376 13.939 3.968 1.00 72.44 74 MET A O 1
ATOM 569 N N . PRO A 1 75 ? -20.161 14.814 2.905 1.00 67.00 75 PRO A N 1
ATOM 570 C CA . PRO A 1 7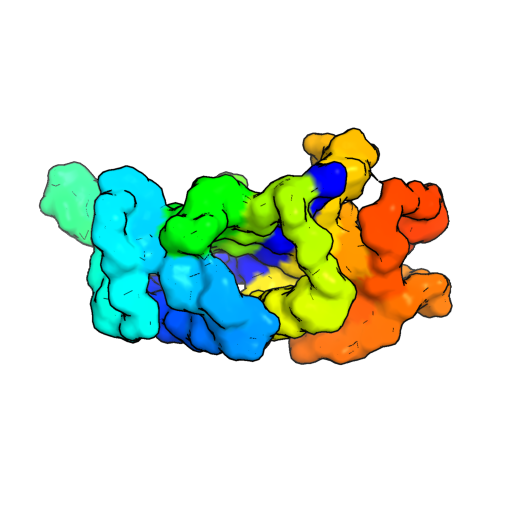5 ? -20.115 13.839 1.825 1.00 67.00 75 PRO A CA 1
ATOM 571 C C . PRO A 1 75 ? -18.800 13.997 1.049 1.00 67.00 75 PRO A C 1
ATOM 573 O O . PRO A 1 75 ? -18.257 15.096 0.949 1.00 67.00 75 PRO A O 1
ATOM 576 N N . ASP A 1 76 ? -18.266 12.880 0.554 1.00 67.12 76 ASP A N 1
ATOM 577 C CA . ASP A 1 76 ? -17.061 12.835 -0.286 1.00 67.12 76 ASP A CA 1
ATOM 578 C C . ASP A 1 76 ? -15.783 13.428 0.343 1.00 67.12 76 ASP A C 1
ATOM 580 O O . ASP A 1 76 ? -14.807 13.733 -0.342 1.00 67.12 76 ASP A O 1
ATOM 584 N N . SER A 1 77 ? -15.730 13.540 1.675 1.00 71.44 77 SER A N 1
ATOM 585 C CA . SER A 1 77 ? -14.542 14.024 2.395 1.00 71.44 77 SER A CA 1
ATOM 586 C C . SER A 1 77 ? -13.357 13.054 2.403 1.00 71.44 77 SER A C 1
ATOM 588 O O . SER A 1 77 ? -12.315 13.337 3.004 1.00 71.44 77 SER A O 1
ATOM 590 N N . GLY A 1 78 ? -13.545 11.871 1.824 1.00 78.94 78 GLY A N 1
ATOM 591 C CA . GLY A 1 78 ? -12.697 10.714 2.025 1.00 78.94 78 GLY A CA 1
ATOM 592 C C . GLY A 1 78 ? -12.659 10.214 3.470 1.00 78.94 78 GLY A C 1
ATOM 593 O O . GLY A 1 78 ? -13.187 10.825 4.401 1.00 78.94 78 GLY A O 1
ATOM 594 N N . VAL A 1 79 ? -12.012 9.068 3.639 1.00 86.50 79 VAL A N 1
ATOM 595 C CA . VAL A 1 79 ? -11.686 8.441 4.919 1.00 86.50 79 VAL A CA 1
ATOM 596 C C . VAL A 1 79 ? -10.218 8.050 4.918 1.00 86.50 79 VAL A C 1
ATOM 598 O O . VAL A 1 79 ? -9.612 7.809 3.872 1.00 86.50 79 VAL A O 1
ATOM 601 N N . GLY A 1 80 ? -9.629 7.965 6.102 1.00 87.44 80 GLY A N 1
ATOM 602 C CA . GLY A 1 80 ? -8.255 7.506 6.233 1.00 87.44 80 GLY A CA 1
ATOM 603 C C . GLY A 1 80 ? -7.913 7.021 7.627 1.00 87.44 80 GLY A C 1
ATOM 604 O O . GLY A 1 80 ? -8.660 7.216 8.583 1.00 87.44 80 GLY A O 1
ATOM 605 N N . LEU A 1 81 ? -6.775 6.360 7.751 1.00 90.25 81 LEU A N 1
ATOM 606 C CA . LEU A 1 81 ? -6.240 5.941 9.038 1.00 90.25 81 LEU A CA 1
ATOM 607 C C . LEU A 1 81 ? -4.725 5.818 8.964 1.00 90.25 81 LEU A C 1
ATOM 609 O O . LEU A 1 81 ? -4.135 5.698 7.890 1.00 90.25 81 LEU A O 1
ATOM 613 N N . THR A 1 82 ? -4.098 5.868 10.134 1.00 91.38 82 THR A N 1
ATOM 614 C CA . THR A 1 82 ? -2.689 5.520 10.286 1.00 91.38 82 THR A CA 1
ATOM 615 C C . THR A 1 82 ? -2.548 4.434 11.338 1.00 91.38 82 THR A C 1
ATOM 617 O O . THR A 1 82 ? -3.003 4.603 12.475 1.00 91.38 82 THR A O 1
ATOM 620 N N . LEU A 1 83 ? -1.906 3.333 10.960 1.00 92.31 83 LEU A N 1
ATOM 621 C CA . LEU A 1 83 ? -1.587 2.219 11.841 1.00 92.31 83 LEU A CA 1
ATOM 622 C C . LEU A 1 83 ? -0.085 2.119 12.068 1.00 92.31 83 LEU A C 1
ATOM 624 O O . LEU A 1 83 ? 0.715 2.444 11.195 1.00 92.31 83 LEU A O 1
ATOM 628 N N . ALA A 1 84 ? 0.279 1.598 13.230 1.00 92.00 84 ALA A N 1
ATOM 629 C CA . ALA A 1 84 ? 1.606 1.075 13.508 1.00 92.00 84 ALA A CA 1
ATOM 630 C C . ALA A 1 84 ? 1.489 -0.426 13.785 1.00 92.00 84 ALA A C 1
ATOM 632 O O . ALA A 1 84 ? 0.528 -0.851 14.438 1.00 92.00 84 ALA A O 1
ATOM 633 N N . SER A 1 85 ? 2.454 -1.217 13.316 1.00 90.25 85 SER A N 1
ATOM 634 C CA . SER A 1 85 ? 2.548 -2.620 13.729 1.00 90.25 85 SER A CA 1
ATOM 635 C C . SER A 1 85 ? 2.824 -2.686 15.234 1.00 90.25 85 SER A C 1
ATOM 637 O O . SER A 1 85 ? 3.554 -1.857 15.793 1.00 90.25 85 SER A O 1
ATOM 639 N N . VAL A 1 86 ? 2.198 -3.653 15.905 1.00 90.44 86 VAL A N 1
ATOM 640 C CA . VAL A 1 86 ? 2.439 -3.927 17.328 1.00 90.44 86 VAL A CA 1
ATOM 641 C C . VAL A 1 86 ? 3.827 -4.538 17.518 1.00 90.44 86 VAL A C 1
ATOM 643 O O . VAL A 1 86 ? 4.565 -4.114 18.405 1.00 90.44 86 VAL A O 1
ATOM 646 N N . GLU A 1 87 ? 4.200 -5.478 16.652 1.00 87.38 87 GLU A N 1
ATOM 647 C CA . GLU A 1 87 ? 5.470 -6.206 16.725 1.00 87.38 87 GLU A CA 1
ATOM 648 C C . GLU A 1 87 ? 6.654 -5.379 16.203 1.00 87.38 87 GLU A C 1
ATOM 650 O O . GLU A 1 87 ? 7.776 -5.479 16.704 1.00 87.38 87 GLU A O 1
ATOM 655 N N . HIS A 1 88 ? 6.410 -4.503 15.225 1.00 84.44 88 HIS A N 1
ATOM 656 C CA . HIS A 1 88 ? 7.441 -3.675 14.605 1.00 84.44 88 HIS A CA 1
ATOM 657 C C . HIS A 1 88 ? 7.041 -2.194 14.612 1.00 84.44 88 HIS A C 1
ATOM 659 O O . HIS A 1 88 ? 6.537 -1.694 13.611 1.00 84.44 88 HIS A O 1
ATOM 665 N N . PRO A 1 89 ? 7.314 -1.433 15.689 1.00 79.94 89 PRO A N 1
ATOM 666 C CA . PRO A 1 89 ? 6.855 -0.044 15.819 1.00 79.94 89 PRO A CA 1
ATOM 667 C C . PRO A 1 89 ? 7.353 0.930 14.738 1.00 79.94 89 PRO A C 1
ATOM 669 O O . PRO A 1 89 ? 6.778 2.002 14.572 1.00 79.94 89 PRO A O 1
ATOM 672 N N . SER A 1 90 ? 8.424 0.586 14.017 1.00 82.12 90 SER A N 1
ATOM 673 C CA . SER A 1 90 ? 8.937 1.344 12.866 1.00 82.12 90 SER A CA 1
ATOM 674 C C . SER A 1 90 ? 8.234 1.012 11.541 1.00 82.12 90 SER A C 1
ATOM 676 O O . SER A 1 90 ? 8.496 1.674 10.533 1.00 82.12 90 SER A O 1
ATOM 678 N N . THR A 1 91 ? 7.347 0.013 11.556 1.00 87.25 91 THR A N 1
ATOM 679 C CA . THR A 1 91 ? 6.427 -0.328 10.471 1.00 87.25 91 THR A CA 1
ATOM 680 C C . THR A 1 91 ? 5.144 0.460 10.661 1.00 87.25 91 THR A C 1
ATOM 682 O O . THR A 1 91 ? 4.459 0.326 11.680 1.00 87.25 91 THR A O 1
ATOM 685 N N . ALA A 1 92 ? 4.817 1.278 9.671 1.00 89.38 92 ALA A N 1
ATOM 686 C CA . ALA A 1 92 ? 3.652 2.142 9.695 1.00 89.38 92 ALA A CA 1
ATOM 687 C C . ALA A 1 92 ? 2.869 1.986 8.400 1.00 89.38 92 ALA A C 1
ATOM 689 O O . ALA A 1 92 ? 3.433 1.713 7.345 1.00 89.38 92 ALA A O 1
ATOM 690 N N . LEU A 1 93 ? 1.565 2.179 8.485 1.00 90.06 93 LEU A N 1
ATOM 691 C CA . LEU A 1 93 ? 0.681 2.159 7.340 1.00 90.06 93 LEU A CA 1
ATOM 692 C C . LEU A 1 93 ? -0.194 3.397 7.379 1.00 90.06 93 LEU A C 1
ATOM 694 O O . LEU A 1 93 ? -0.832 3.687 8.387 1.00 90.06 93 LEU A O 1
ATOM 698 N N . HIS A 1 94 ? -0.216 4.111 6.269 1.00 88.44 94 HIS A N 1
ATOM 699 C CA . HIS A 1 94 ? -1.005 5.299 6.028 1.00 88.44 94 HIS A CA 1
ATOM 700 C C . HIS A 1 94 ? -1.943 5.005 4.866 1.00 88.44 94 HIS A C 1
ATOM 702 O O . HIS A 1 94 ? -1.524 4.580 3.791 1.00 88.44 94 HIS A O 1
ATOM 708 N N . PHE A 1 95 ? -3.226 5.227 5.093 1.00 87.06 95 PHE A N 1
ATOM 709 C CA . PHE A 1 95 ? -4.262 4.914 4.129 1.00 87.06 95 PHE A CA 1
ATOM 710 C C . PHE A 1 95 ? -5.227 6.085 4.014 1.00 87.06 95 PHE A C 1
ATOM 712 O O . PHE A 1 95 ? -5.680 6.608 5.038 1.00 87.06 95 PHE A O 1
ATOM 719 N N . ARG A 1 96 ? -5.554 6.476 2.781 1.00 85.06 96 ARG A N 1
ATOM 720 C CA . ARG A 1 96 ? -6.559 7.494 2.481 1.00 85.06 96 ARG A CA 1
ATOM 721 C C . ARG A 1 96 ? -7.294 7.172 1.181 1.00 85.06 96 ARG A C 1
ATOM 723 O O . ARG A 1 96 ? -6.664 6.950 0.152 1.00 85.06 96 ARG A O 1
ATOM 730 N N . VAL A 1 97 ? -8.623 7.185 1.213 1.00 80.50 97 VAL A N 1
ATOM 731 C CA . VAL A 1 97 ? -9.496 6.955 0.045 1.00 80.50 97 VAL A CA 1
ATOM 732 C C . VAL A 1 97 ? -10.707 7.878 0.067 1.00 80.50 97 VAL A C 1
ATOM 734 O O . VAL A 1 97 ? -11.017 8.457 1.102 1.00 80.50 97 VAL A O 1
ATOM 737 N N . GLY A 1 98 ? -11.422 7.972 -1.053 1.00 69.94 98 GLY A N 1
ATOM 738 C CA . GLY A 1 98 ? -12.701 8.673 -1.150 1.00 69.94 98 GLY A CA 1
ATOM 739 C C . GLY A 1 98 ? -12.600 10.190 -1.312 1.00 69.94 98 GLY A C 1
ATOM 740 O O . GLY A 1 98 ? -13.593 10.866 -1.081 1.00 69.94 98 GLY A O 1
ATOM 741 N N . LEU A 1 99 ? -11.433 10.728 -1.686 1.00 67.38 99 LEU A N 1
ATOM 742 C CA . LEU A 1 99 ? -11.289 12.132 -2.074 1.00 67.38 99 LEU A CA 1
ATOM 743 C C . LEU A 1 99 ? -11.469 12.274 -3.594 1.00 67.38 99 LEU A C 1
ATOM 745 O O . LEU A 1 99 ? -10.621 11.768 -4.336 1.00 67.38 99 LEU A O 1
ATOM 749 N N . PRO A 1 100 ? -12.534 12.939 -4.079 1.00 59.88 100 PRO A N 1
ATOM 750 C CA . PRO A 1 100 ? -12.760 13.099 -5.510 1.00 59.88 100 PRO A CA 1
ATOM 751 C C . PRO A 1 100 ? -11.798 14.090 -6.174 1.00 59.88 100 PRO A C 1
ATOM 753 O O . PRO A 1 100 ? -11.361 13.814 -7.291 1.00 59.88 100 PRO A O 1
ATOM 756 N N . ASP A 1 101 ? -11.438 15.174 -5.467 1.00 59.72 101 ASP A N 1
ATOM 757 C CA . ASP A 1 101 ? -10.684 16.325 -6.003 1.00 59.72 101 ASP A CA 1
ATOM 758 C C . ASP A 1 101 ? -9.644 16.891 -5.001 1.00 59.72 101 ASP A C 1
ATOM 760 O O . ASP A 1 101 ? -9.334 18.082 -4.979 1.00 59.72 101 ASP A O 1
ATOM 764 N N . GLY A 1 102 ? -9.113 16.047 -4.110 1.00 55.09 102 GLY A N 1
ATOM 765 C CA . GLY A 1 102 ? -8.118 16.467 -3.117 1.00 55.09 102 GLY A CA 1
ATOM 766 C C . GLY A 1 102 ? -6.696 16.587 -3.696 1.00 55.09 102 GLY A C 1
ATOM 767 O O . GLY A 1 102 ? -6.308 15.752 -4.512 1.00 55.09 102 GLY A O 1
ATOM 768 N N . PRO A 1 103 ? -5.856 17.533 -3.217 1.00 46.25 103 PRO A N 1
ATOM 769 C CA . PRO A 1 103 ? -4.442 17.624 -3.618 1.00 46.25 103 PRO A CA 1
ATOM 770 C C . PRO A 1 103 ? -3.623 16.394 -3.188 1.00 46.25 103 PRO A C 1
ATOM 772 O O . PRO A 1 103 ? -2.542 16.139 -3.711 1.00 46.25 103 PRO A O 1
ATOM 775 N N . ILE A 1 104 ? -4.141 15.628 -2.222 1.00 53.16 104 ILE A N 1
ATOM 776 C CA . ILE A 1 104 ? -3.611 14.333 -1.801 1.00 53.16 104 ILE A CA 1
ATOM 777 C C . ILE A 1 104 ? -4.542 13.272 -2.386 1.00 53.16 104 ILE A C 1
ATOM 779 O O . ILE A 1 104 ? -5.643 13.067 -1.875 1.00 53.16 104 ILE A O 1
ATOM 783 N N . LEU A 1 105 ? -4.091 12.638 -3.469 1.00 63.69 105 LEU A N 1
ATOM 784 C CA . LEU A 1 105 ? -4.797 11.548 -4.144 1.00 63.69 105 LEU A CA 1
ATOM 785 C C . LEU A 1 105 ? -5.114 10.406 -3.171 1.00 63.69 105 LEU A C 1
ATOM 787 O O . LEU A 1 105 ? -4.411 10.221 -2.175 1.00 63.69 105 LEU A O 1
ATOM 791 N N . ASN A 1 106 ? -6.133 9.606 -3.502 1.00 75.75 106 ASN A N 1
ATOM 792 C CA . ASN A 1 106 ? -6.395 8.338 -2.825 1.00 75.75 106 ASN A CA 1
ATOM 793 C C . ASN A 1 106 ? -5.106 7.510 -2.828 1.00 75.75 106 ASN A C 1
ATOM 795 O O . ASN A 1 106 ? -4.644 7.052 -3.878 1.00 75.75 106 ASN A O 1
ATOM 799 N N . ASN A 1 107 ? -4.500 7.358 -1.656 1.00 80.81 107 ASN A N 1
ATOM 800 C CA . ASN A 1 107 ? -3.182 6.783 -1.513 1.00 80.81 107 ASN A CA 1
ATOM 801 C C . ASN A 1 107 ? -3.145 5.714 -0.429 1.00 80.81 107 ASN A C 1
ATOM 803 O O . ASN A 1 107 ? -3.829 5.741 0.595 1.00 80.81 107 ASN A O 1
ATOM 807 N N . PHE A 1 108 ? -2.310 4.734 -0.705 1.00 85.75 108 PHE A N 1
ATOM 808 C CA . PHE A 1 108 ? -1.938 3.703 0.229 1.00 85.75 108 PHE A CA 1
ATOM 809 C C . PHE A 1 108 ? -0.425 3.780 0.357 1.00 85.75 108 PHE A C 1
ATOM 811 O O . PHE A 1 108 ? 0.281 3.751 -0.650 1.00 85.75 108 PHE A O 1
ATOM 818 N N . PHE A 1 109 ? 0.076 3.899 1.576 1.00 87.94 109 PHE A N 1
ATOM 819 C CA . PHE A 1 109 ? 1.500 3.907 1.851 1.00 87.94 109 PHE A CA 1
ATOM 820 C C . PHE A 1 109 ? 1.786 3.008 3.047 1.00 87.94 109 PHE A C 1
ATOM 822 O O . PHE A 1 109 ? 1.262 3.236 4.133 1.00 87.94 109 PHE A O 1
ATOM 829 N N . ALA A 1 110 ? 2.621 1.993 2.866 1.00 88.50 110 ALA A N 1
ATOM 830 C CA . ALA A 1 110 ? 3.128 1.175 3.955 1.00 88.50 110 ALA A CA 1
ATOM 831 C C . ALA A 1 110 ? 4.647 1.279 4.008 1.00 88.50 110 ALA A C 1
ATOM 833 O O . ALA A 1 110 ? 5.333 1.229 2.994 1.00 88.50 110 ALA A O 1
ATOM 834 N N . GLN A 1 111 ? 5.165 1.412 5.214 1.00 88.69 111 GLN A N 1
ATOM 835 C CA . GLN A 1 111 ? 6.576 1.467 5.519 1.00 88.69 111 GLN A CA 1
ATOM 836 C C . GLN A 1 111 ? 6.942 0.218 6.311 1.00 88.69 111 GLN A C 1
ATOM 838 O O . GLN A 1 111 ? 6.316 -0.043 7.335 1.00 88.69 111 GLN A O 1
ATOM 843 N N . PHE A 1 112 ? 7.973 -0.504 5.883 1.00 85.06 112 PHE A N 1
ATOM 844 C CA . PHE A 1 112 ? 8.498 -1.697 6.552 1.00 85.06 112 PHE A CA 1
ATOM 845 C C . PHE A 1 112 ? 9.766 -1.355 7.360 1.00 85.06 112 PHE A C 1
ATOM 847 O O . PHE A 1 112 ? 10.342 -0.282 7.171 1.00 85.06 112 PHE A O 1
ATOM 854 N N . PRO A 1 113 ? 10.215 -2.189 8.314 1.00 73.12 113 PRO A N 1
ATOM 855 C CA . PRO A 1 113 ? 11.320 -1.833 9.197 1.00 73.12 113 PRO A CA 1
ATOM 856 C C . PRO A 1 113 ? 12.680 -1.996 8.495 1.00 73.12 113 PRO A C 1
ATOM 858 O O . PRO A 1 113 ? 12.903 -2.972 7.791 1.00 73.12 113 PRO A O 1
ATOM 861 N N . LYS A 1 114 ? 13.636 -1.084 8.757 1.00 69.50 114 LYS A N 1
ATOM 862 C CA . LYS A 1 114 ? 15.015 -1.137 8.203 1.00 69.50 114 LYS A CA 1
ATOM 863 C C . LYS A 1 114 ? 15.782 -2.407 8.571 1.00 69.50 114 LYS A C 1
ATOM 865 O O . LYS A 1 114 ? 16.741 -2.758 7.907 1.00 69.50 114 LYS A O 1
ATOM 870 N N . SER A 1 115 ? 15.422 -3.050 9.677 1.00 55.09 115 SER A N 1
ATOM 871 C CA . SER A 1 115 ? 16.108 -4.232 10.205 1.00 55.09 115 SER A CA 1
ATOM 872 C C . SER A 1 115 ? 15.688 -5.534 9.525 1.00 55.09 115 SER A C 1
ATOM 874 O O . SER A 1 115 ? 16.077 -6.602 9.990 1.00 55.09 115 SER A O 1
ATOM 876 N N . ARG A 1 116 ? 14.842 -5.463 8.493 1.00 63.00 116 ARG A N 1
ATOM 877 C CA . ARG A 1 116 ? 14.231 -6.625 7.865 1.00 63.00 116 ARG A CA 1
ATOM 878 C C . ARG A 1 116 ? 14.386 -6.545 6.355 1.00 63.00 116 ARG A C 1
ATOM 880 O O . ARG A 1 116 ? 13.891 -5.612 5.733 1.00 63.00 116 ARG A O 1
ATOM 887 N N . GLU A 1 117 ? 15.012 -7.566 5.783 1.00 68.19 117 GLU A N 1
ATOM 888 C CA . GLU A 1 117 ? 14.866 -7.847 4.358 1.00 68.19 117 GLU A CA 1
ATOM 889 C C . GLU A 1 117 ? 13.422 -8.269 4.101 1.00 68.19 117 GLU A C 1
ATOM 891 O O . GLU A 1 117 ? 12.878 -9.108 4.825 1.00 68.19 117 GLU A O 1
ATOM 896 N N . LEU A 1 118 ? 12.793 -7.671 3.093 1.00 80.31 118 LEU A N 1
ATOM 897 C CA . LEU A 1 118 ? 11.497 -8.101 2.594 1.00 80.31 118 LEU A CA 1
ATOM 898 C C . LEU A 1 118 ? 11.775 -9.031 1.408 1.00 80.31 118 LEU A C 1
ATOM 900 O O . LEU A 1 118 ? 12.062 -8.522 0.326 1.00 80.31 118 LEU A O 1
ATOM 904 N N . PRO A 1 119 ? 11.736 -10.370 1.572 1.00 85.12 119 PRO A N 1
ATOM 905 C CA . PRO A 1 119 ? 12.088 -11.270 0.481 1.00 85.12 119 PRO A CA 1
ATOM 906 C C . PRO A 1 119 ? 11.221 -10.991 -0.745 1.00 85.12 119 PRO A C 1
ATOM 908 O O . PRO A 1 119 ? 10.030 -10.716 -0.593 1.00 85.12 119 PRO A O 1
ATOM 911 N N . LEU A 1 120 ? 11.783 -11.132 -1.948 1.00 84.88 120 LEU A N 1
ATOM 912 C CA . LEU A 1 120 ? 11.078 -10.839 -3.202 1.00 84.88 120 LEU A CA 1
ATOM 913 C C . LEU A 1 120 ? 9.675 -11.470 -3.249 1.00 84.88 120 LEU A C 1
ATOM 915 O O . LEU A 1 120 ? 8.696 -10.773 -3.484 1.00 84.88 120 LEU A O 1
ATOM 919 N N . ALA A 1 121 ? 9.550 -12.755 -2.902 1.00 88.06 121 ALA A N 1
ATOM 920 C CA . ALA A 1 121 ? 8.263 -13.456 -2.891 1.00 88.06 121 ALA A CA 1
ATOM 921 C C . ALA A 1 121 ? 7.241 -12.873 -1.889 1.00 88.06 121 ALA A C 1
ATOM 923 O O . ALA A 1 121 ? 6.036 -12.921 -2.125 1.00 88.06 121 ALA A O 1
ATOM 924 N N . VAL A 1 122 ? 7.699 -12.326 -0.759 1.00 88.62 122 VAL A N 1
ATOM 925 C CA . VAL A 1 122 ? 6.842 -11.648 0.230 1.00 88.62 122 VAL A CA 1
ATOM 926 C C . VAL A 1 122 ? 6.401 -10.294 -0.321 1.00 88.62 122 VAL A C 1
ATOM 928 O O . VAL A 1 122 ? 5.214 -9.973 -0.281 1.00 88.62 122 VAL A O 1
ATOM 931 N N . ALA A 1 123 ? 7.337 -9.527 -0.882 1.00 89.62 123 ALA A N 1
ATOM 932 C CA . ALA A 1 123 ? 7.070 -8.232 -1.493 1.00 89.62 123 ALA A CA 1
ATOM 933 C C . ALA A 1 123 ? 6.070 -8.352 -2.659 1.00 89.62 123 ALA A C 1
ATOM 935 O O . ALA A 1 123 ? 5.074 -7.630 -2.693 1.00 89.62 123 ALA A O 1
ATOM 936 N N . GLU A 1 124 ? 6.260 -9.321 -3.557 1.00 91.00 124 GLU A N 1
ATOM 937 C CA . GLU A 1 124 ? 5.336 -9.594 -4.661 1.00 91.00 124 GLU A CA 1
ATOM 938 C C . GLU A 1 124 ? 3.926 -9.926 -4.167 1.00 91.00 124 GLU A C 1
ATOM 940 O O . GLU A 1 124 ? 2.959 -9.351 -4.661 1.00 91.00 124 GLU A O 1
ATOM 945 N N . ARG A 1 125 ? 3.788 -10.786 -3.151 1.00 92.50 125 ARG A N 1
ATOM 946 C CA . ARG A 1 125 ? 2.468 -11.144 -2.607 1.00 92.50 125 ARG A CA 1
ATOM 947 C C . ARG A 1 125 ? 1.782 -9.974 -1.899 1.00 92.50 125 ARG A C 1
ATOM 949 O O . ARG A 1 125 ? 0.561 -9.851 -1.970 1.00 92.50 125 ARG A O 1
ATOM 956 N N . IL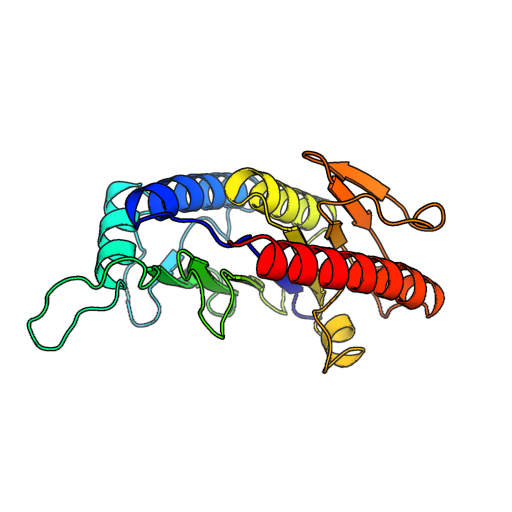E A 1 126 ? 2.540 -9.095 -1.240 1.00 91.88 126 ILE A N 1
ATOM 957 C CA . ILE A 1 126 ? 2.006 -7.851 -0.661 1.00 91.88 126 ILE A CA 1
ATOM 958 C C . ILE A 1 126 ? 1.530 -6.901 -1.772 1.00 91.88 126 ILE A C 1
ATOM 960 O O . ILE A 1 126 ? 0.456 -6.301 -1.654 1.00 91.88 126 ILE A O 1
ATOM 964 N N . LEU A 1 127 ? 2.288 -6.771 -2.866 1.00 93.00 127 LEU A N 1
ATOM 965 C CA . LEU A 1 127 ? 1.886 -5.971 -4.024 1.00 93.00 127 LEU A CA 1
ATOM 966 C C . LEU A 1 127 ? 0.609 -6.534 -4.661 1.00 93.00 127 LEU A C 1
ATOM 968 O O . LEU A 1 127 ? -0.332 -5.783 -4.896 1.00 93.00 127 LEU A O 1
ATOM 972 N N . GLU A 1 128 ? 0.532 -7.847 -4.865 1.00 93.88 128 GLU A N 1
ATOM 973 C CA . GLU A 1 128 ? -0.655 -8.530 -5.393 1.00 93.88 128 GLU A CA 1
ATOM 974 C C . GLU A 1 128 ? -1.883 -8.327 -4.510 1.00 93.88 128 GLU A C 1
ATOM 976 O O . GLU A 1 128 ? -2.941 -7.957 -5.013 1.00 93.88 128 GLU A O 1
ATOM 981 N N . ALA A 1 129 ? -1.741 -8.482 -3.191 1.00 92.56 129 ALA A N 1
ATOM 982 C CA . ALA A 1 129 ? -2.818 -8.202 -2.245 1.00 92.56 129 ALA A CA 1
ATOM 983 C C . ALA A 1 129 ? -3.303 -6.749 -2.355 1.00 92.56 129 ALA A C 1
ATOM 985 O O . ALA A 1 129 ? -4.501 -6.472 -2.280 1.00 92.56 129 ALA A O 1
ATOM 986 N N . THR A 1 130 ? -2.377 -5.814 -2.574 1.00 91.56 130 THR A N 1
ATOM 987 C CA . THR A 1 130 ? -2.689 -4.395 -2.782 1.00 91.56 130 THR A CA 1
ATOM 988 C C . THR A 1 130 ? -3.446 -4.175 -4.089 1.00 91.56 130 THR A C 1
ATOM 990 O O . THR A 1 130 ? -4.432 -3.435 -4.108 1.00 91.56 130 THR A O 1
ATOM 993 N N . VAL A 1 131 ? -3.033 -4.842 -5.169 1.00 91.94 131 VAL A N 1
ATOM 994 C CA . VAL A 1 131 ? -3.705 -4.766 -6.471 1.00 91.94 131 VAL A CA 1
ATOM 995 C C . VAL A 1 131 ? -5.112 -5.355 -6.405 1.00 91.94 131 VAL A C 1
ATOM 997 O O . VAL A 1 131 ? -6.054 -4.695 -6.843 1.00 91.94 131 VAL A O 1
ATOM 1000 N N . ALA A 1 132 ? -5.276 -6.514 -5.771 1.00 90.50 132 ALA A N 1
ATOM 1001 C CA . ALA A 1 132 ? -6.569 -7.169 -5.609 1.00 90.50 132 ALA A CA 1
ATOM 1002 C C . ALA A 1 132 ? -7.543 -6.330 -4.761 1.00 90.50 132 ALA A C 1
ATOM 1004 O O . ALA A 1 132 ? -8.689 -6.105 -5.159 1.00 90.50 132 ALA A O 1
ATOM 1005 N N . ALA A 1 133 ? -7.084 -5.812 -3.616 1.00 88.50 133 ALA A N 1
ATOM 1006 C CA . ALA A 1 133 ? -7.935 -5.067 -2.687 1.00 88.50 133 ALA A CA 1
ATOM 1007 C C . ALA A 1 133 ? -8.353 -3.695 -3.236 1.00 88.50 133 ALA A C 1
ATOM 1009 O O . ALA A 1 133 ? -9.508 -3.279 -3.091 1.00 88.50 133 ALA A O 1
ATOM 1010 N N . TRP A 1 134 ? -7.428 -2.984 -3.884 1.00 85.88 134 TRP A N 1
ATOM 1011 C CA . TRP A 1 134 ? -7.606 -1.561 -4.187 1.00 85.88 134 TRP A CA 1
ATOM 1012 C C . TRP A 1 134 ? -7.649 -1.229 -5.662 1.00 85.88 134 TRP A C 1
ATOM 1014 O O . TRP A 1 134 ? -8.116 -0.146 -6.018 1.00 85.88 134 TRP A O 1
ATOM 1024 N N . GLN A 1 135 ? -7.211 -2.152 -6.521 1.00 87.44 135 GLN A N 1
ATOM 1025 C CA . GLN A 1 135 ? -7.170 -1.950 -7.962 1.00 87.44 135 GLN A CA 1
ATOM 1026 C C . GLN A 1 135 ? -6.551 -0.580 -8.310 1.00 87.44 135 GLN A C 1
ATOM 1028 O O . GLN A 1 135 ? -7.197 0.258 -8.955 1.00 87.44 135 GLN A O 1
ATOM 1033 N N . PRO A 1 136 ? -5.308 -0.324 -7.868 1.00 86.75 136 PRO A N 1
ATOM 1034 C CA . PRO A 1 136 ? -4.644 0.936 -8.125 1.00 86.75 136 PRO A CA 1
ATOM 1035 C C . PRO A 1 136 ? -4.421 1.129 -9.630 1.00 86.75 136 PRO A C 1
ATOM 1037 O O . PRO A 1 136 ? -4.486 0.178 -10.420 1.00 86.75 136 PRO A O 1
ATOM 1040 N N . SER A 1 137 ? -4.181 2.367 -10.049 1.00 83.12 137 SER A N 1
ATOM 1041 C CA . SER A 1 137 ? -3.613 2.648 -11.376 1.00 83.12 137 SER A CA 1
ATOM 1042 C C . SER A 1 137 ? -2.105 2.387 -11.386 1.00 83.12 137 SER A C 1
ATOM 1044 O O . SER A 1 137 ? -1.553 1.980 -12.407 1.00 83.12 137 SER A O 1
ATOM 1046 N N . TRP A 1 138 ? -1.473 2.565 -10.224 1.00 85.25 138 TRP A N 1
ATOM 1047 C CA . TRP A 1 138 ? -0.045 2.418 -9.995 1.00 85.25 138 TRP A CA 1
ATOM 1048 C C . TRP A 1 138 ? 0.222 1.898 -8.585 1.00 85.25 138 TRP A C 1
ATOM 1050 O O . TRP A 1 138 ? -0.341 2.421 -7.621 1.00 85.25 138 TRP A O 1
ATOM 1060 N N . ALA A 1 139 ? 1.109 0.921 -8.438 1.00 89.88 139 ALA A N 1
ATOM 1061 C CA . ALA A 1 139 ? 1.641 0.541 -7.136 1.00 89.88 139 ALA A CA 1
ATOM 1062 C C . ALA A 1 139 ? 3.113 0.170 -7.253 1.00 89.88 139 ALA A C 1
ATOM 1064 O O . ALA A 1 139 ? 3.519 -0.436 -8.232 1.00 89.88 139 ALA A O 1
ATOM 1065 N N . THR A 1 140 ? 3.915 0.506 -6.257 1.00 89.69 140 THR A N 1
ATOM 1066 C CA . THR A 1 140 ? 5.338 0.191 -6.238 1.00 89.69 140 THR A CA 1
ATOM 1067 C C . THR A 1 140 ? 5.752 -0.256 -4.853 1.00 89.69 140 THR A C 1
ATOM 1069 O O . THR A 1 140 ? 5.258 0.260 -3.853 1.00 89.69 140 THR A O 1
ATOM 1072 N N . ILE A 1 141 ? 6.709 -1.170 -4.799 1.00 90.38 141 ILE A N 1
ATOM 1073 C CA . ILE A 1 141 ? 7.566 -1.361 -3.641 1.00 90.38 141 ILE A CA 1
ATOM 1074 C C . ILE A 1 141 ? 8.925 -0.770 -4.002 1.00 90.38 141 ILE A C 1
ATOM 1076 O O . ILE A 1 141 ? 9.422 -1.037 -5.091 1.00 90.38 141 ILE A O 1
ATOM 1080 N N . ALA A 1 142 ? 9.499 0.046 -3.124 1.00 87.06 142 ALA A N 1
ATOM 1081 C CA . ALA A 1 142 ? 10.793 0.709 -3.281 1.00 87.06 142 ALA A CA 1
ATOM 1082 C C . ALA A 1 142 ? 11.610 0.589 -1.990 1.00 87.06 142 ALA A C 1
ATOM 1084 O O . ALA A 1 142 ? 11.047 0.307 -0.931 1.00 87.06 142 ALA A O 1
ATOM 1085 N N . THR A 1 143 ? 12.920 0.819 -2.066 1.00 85.19 143 THR A N 1
ATOM 1086 C CA . THR A 1 143 ? 13.796 0.912 -0.888 1.00 85.19 143 THR A CA 1
ATOM 1087 C C . THR A 1 143 ? 14.268 2.348 -0.638 1.00 85.19 143 THR A C 1
ATOM 1089 O O . THR A 1 143 ? 14.095 3.203 -1.505 1.00 85.19 143 THR A O 1
ATOM 1092 N N . ASP A 1 144 ? 14.882 2.627 0.520 1.00 82.81 144 ASP A N 1
ATOM 1093 C CA . ASP A 1 144 ? 15.563 3.911 0.790 1.00 82.81 144 ASP A CA 1
ATOM 1094 C C . ASP A 1 144 ? 16.522 4.276 -0.361 1.00 82.81 144 ASP A C 1
ATOM 1096 O O . ASP A 1 144 ? 16.453 5.384 -0.877 1.00 82.81 144 ASP A O 1
ATOM 1100 N N . THR A 1 145 ? 17.336 3.325 -0.841 1.00 80.62 145 THR A N 1
ATOM 1101 C CA . THR A 1 145 ? 18.255 3.548 -1.975 1.00 80.62 145 THR A CA 1
ATOM 1102 C C . THR A 1 145 ? 17.524 3.984 -3.248 1.00 80.62 145 THR A C 1
ATOM 1104 O O . THR A 1 145 ? 17.994 4.871 -3.960 1.00 80.62 145 THR A O 1
ATOM 1107 N N . TRP A 1 146 ? 16.364 3.392 -3.546 1.00 77.75 146 TRP A N 1
ATOM 1108 C CA . TRP A 1 146 ? 15.534 3.811 -4.681 1.00 77.75 146 TRP A CA 1
ATOM 1109 C C . TRP A 1 146 ? 14.928 5.204 -4.469 1.00 77.75 146 TRP A C 1
ATOM 1111 O O . TRP A 1 146 ? 14.865 5.996 -5.409 1.00 77.75 146 TRP A O 1
ATOM 1121 N N . ALA A 1 147 ? 14.503 5.518 -3.245 1.00 76.69 147 ALA A N 1
ATOM 1122 C CA . ALA A 1 147 ? 13.953 6.826 -2.912 1.00 76.69 147 ALA A CA 1
ATOM 1123 C C . ALA A 1 147 ? 15.014 7.937 -3.009 1.00 76.69 147 ALA A C 1
ATOM 1125 O O . ALA A 1 147 ? 14.758 8.988 -3.598 1.00 76.69 147 ALA A O 1
ATOM 1126 N N . ASP A 1 148 ? 16.221 7.680 -2.507 1.00 78.81 148 ASP A N 1
ATOM 1127 C CA . ASP A 1 148 ? 17.350 8.611 -2.554 1.00 78.81 148 ASP A CA 1
ATOM 1128 C C . ASP A 1 148 ? 17.838 8.853 -3.991 1.00 78.81 148 ASP A C 1
ATOM 1130 O O . ASP A 1 148 ? 18.264 9.960 -4.323 1.00 78.81 148 ASP A O 1
ATOM 1134 N N . ALA A 1 149 ? 17.737 7.849 -4.869 1.00 73.12 149 ALA A N 1
ATOM 1135 C CA . ALA A 1 149 ? 18.074 7.990 -6.284 1.00 73.12 149 ALA A CA 1
ATOM 1136 C C . ALA A 1 149 ? 17.069 8.868 -7.062 1.00 73.12 149 ALA A C 1
ATOM 1138 O O . ALA A 1 149 ? 17.456 9.504 -8.046 1.00 73.12 149 ALA A O 1
ATOM 1139 N N . PHE A 1 150 ? 15.802 8.946 -6.626 1.00 70.50 150 PHE A N 1
ATOM 1140 C CA . PHE A 1 150 ? 14.725 9.658 -7.340 1.00 70.50 150 PHE A CA 1
ATOM 1141 C C . PHE A 1 150 ? 13.846 10.547 -6.440 1.00 70.50 150 PHE A C 1
ATOM 1143 O O . PHE A 1 150 ? 12.623 10.401 -6.432 1.00 70.50 150 PHE A O 1
ATOM 1150 N N . PRO A 1 151 ? 14.410 11.540 -5.734 1.00 62.06 151 PRO A N 1
ATOM 1151 C CA . PRO A 1 151 ? 13.732 12.253 -4.644 1.00 62.06 151 PRO A CA 1
ATOM 1152 C C . PRO A 1 151 ? 12.540 13.141 -5.058 1.00 62.06 151 PRO A C 1
ATOM 1154 O O . PRO A 1 151 ? 11.845 13.673 -4.194 1.00 62.06 151 PRO A O 1
ATOM 1157 N N . SER A 1 152 ? 12.298 13.350 -6.357 1.00 57.47 152 SER A N 1
ATOM 1158 C CA . SER A 1 152 ? 11.326 14.327 -6.879 1.00 57.47 152 SER A CA 1
ATOM 1159 C C . SER A 1 152 ? 10.267 13.750 -7.822 1.00 57.47 152 SER A C 1
ATOM 1161 O O . SER A 1 152 ? 9.539 14.510 -8.465 1.00 57.47 152 SER A O 1
ATOM 1163 N N . ARG A 1 153 ? 10.156 12.423 -7.931 1.00 55.91 153 ARG A N 1
ATOM 1164 C CA . ARG A 1 153 ? 9.226 11.758 -8.859 1.00 55.91 153 ARG A CA 1
ATOM 1165 C C . ARG A 1 153 ? 8.321 10.780 -8.108 1.00 55.91 153 ARG A C 1
ATOM 1167 O O . ARG A 1 153 ? 8.709 10.318 -7.037 1.00 55.91 153 ARG A O 1
ATOM 1174 N N . PRO A 1 154 ? 7.113 10.459 -8.617 1.00 56.75 154 PRO A N 1
ATOM 1175 C CA . PRO A 1 154 ? 6.396 9.271 -8.169 1.00 56.75 154 PRO A CA 1
ATOM 1176 C C . PRO A 1 154 ? 7.377 8.104 -8.207 1.00 56.75 154 PRO A C 1
ATOM 1178 O O . PRO A 1 154 ? 7.920 7.798 -9.267 1.00 56.75 154 PRO A O 1
ATOM 1181 N N . PHE A 1 155 ? 7.673 7.537 -7.040 1.00 65.31 155 PHE A N 1
ATOM 1182 C CA . PHE A 1 155 ? 8.742 6.563 -6.944 1.00 65.31 155 PHE A CA 1
ATOM 1183 C C . PHE A 1 155 ? 8.384 5.361 -7.801 1.00 65.31 155 PHE A C 1
ATOM 1185 O O . PHE A 1 155 ? 7.264 4.843 -7.759 1.00 65.31 155 PHE A O 1
ATOM 1192 N N . VAL A 1 156 ? 9.355 4.948 -8.595 1.00 69.88 156 VAL A N 1
ATOM 1193 C CA . VAL A 1 156 ? 9.364 3.626 -9.178 1.00 69.88 156 VAL A CA 1
ATOM 1194 C C . VAL A 1 156 ? 10.424 2.863 -8.423 1.00 69.88 156 VAL A C 1
ATOM 1196 O O . VAL A 1 156 ? 11.522 3.375 -8.225 1.00 69.88 156 VAL A O 1
ATOM 1199 N N . GLY A 1 157 ? 10.066 1.701 -7.914 1.00 78.69 157 GLY A N 1
ATOM 1200 C CA . GLY A 1 157 ? 10.965 0.870 -7.141 1.00 78.69 157 GLY A CA 1
ATOM 1201 C C . GLY A 1 157 ? 11.191 -0.471 -7.808 1.00 78.69 157 GLY A C 1
ATOM 1202 O O . GLY A 1 157 ? 10.699 -0.749 -8.904 1.00 78.69 157 GLY A O 1
ATOM 1203 N N . TRP A 1 158 ? 11.924 -1.325 -7.103 1.00 83.31 158 TRP A N 1
ATOM 1204 C CA . TRP A 1 158 ? 12.309 -2.647 -7.582 1.00 83.31 158 TRP A CA 1
ATOM 1205 C C . TRP A 1 158 ? 11.141 -3.584 -7.929 1.00 83.31 158 TRP A C 1
ATOM 1207 O O . TRP A 1 158 ? 11.346 -4.540 -8.667 1.00 83.31 158 TRP A O 1
ATOM 1217 N N . ILE A 1 159 ? 9.916 -3.324 -7.455 1.00 89.25 159 ILE A N 1
ATOM 1218 C CA . ILE A 1 159 ? 8.712 -4.028 -7.921 1.00 89.25 159 ILE A CA 1
ATOM 1219 C C . ILE A 1 159 ? 7.624 -3.003 -8.190 1.00 89.25 159 ILE A C 1
ATOM 1221 O O . ILE A 1 159 ? 7.225 -2.275 -7.283 1.00 89.25 159 ILE A O 1
ATOM 1225 N N . THR A 1 160 ? 7.117 -2.960 -9.416 1.00 88.81 160 THR A N 1
ATOM 1226 C CA . THR A 1 160 ? 6.159 -1.938 -9.840 1.00 88.81 160 THR A CA 1
ATOM 1227 C C . THR A 1 160 ? 5.018 -2.548 -10.637 1.00 88.81 160 THR A C 1
ATOM 1229 O O . THR A 1 160 ? 5.232 -3.199 -11.650 1.00 88.81 160 THR A O 1
ATOM 1232 N N . TYR A 1 161 ? 3.792 -2.293 -10.200 1.00 89.62 161 TYR A N 1
ATOM 1233 C CA . TYR A 1 161 ? 2.563 -2.573 -10.920 1.00 89.62 161 TYR A CA 1
ATOM 1234 C C . TYR A 1 161 ? 2.057 -1.333 -11.667 1.00 89.62 161 TYR A C 1
ATOM 1236 O O . TYR A 1 161 ? 1.915 -0.252 -11.084 1.00 89.62 161 TYR A O 1
ATOM 1244 N N . VAL A 1 162 ? 1.680 -1.527 -12.930 1.00 86.69 162 VAL A N 1
ATOM 1245 C CA . VAL A 1 162 ? 1.056 -0.512 -13.785 1.00 86.69 162 VAL A CA 1
ATOM 1246 C C . VAL A 1 162 ? -0.197 -1.102 -14.414 1.00 86.69 162 VAL A C 1
ATOM 1248 O O . VAL A 1 162 ? -0.136 -2.144 -15.062 1.00 86.69 162 VAL A O 1
ATOM 1251 N N . ARG A 1 163 ? -1.345 -0.433 -14.248 1.00 83.44 163 ARG A N 1
ATOM 1252 C CA . ARG A 1 163 ? -2.640 -0.902 -14.780 1.00 83.44 163 ARG A CA 1
ATOM 1253 C C . ARG A 1 163 ? -2.699 -0.947 -16.309 1.00 83.44 163 ARG A C 1
ATOM 1255 O O . ARG A 1 163 ? -3.554 -1.627 -16.858 1.00 83.44 163 ARG A O 1
ATOM 1262 N N . SER A 1 164 ? -1.819 -0.231 -16.993 1.00 73.94 164 SER A N 1
ATOM 1263 C CA . SER A 1 164 ? -1.781 -0.177 -18.451 1.00 73.94 164 SER A CA 1
ATOM 1264 C C . SER A 1 164 ? -0.512 -0.816 -18.985 1.00 73.94 164 SER A C 1
ATOM 1266 O O . SER A 1 164 ? 0.536 -0.774 -18.341 1.00 73.94 164 SER A O 1
ATOM 1268 N N . ALA A 1 165 ? -0.610 -1.401 -20.178 1.00 64.62 165 ALA A N 1
ATOM 1269 C CA . ALA A 1 165 ? 0.552 -1.912 -20.884 1.00 64.62 165 ALA A CA 1
ATOM 1270 C C . ALA A 1 165 ? 1.545 -0.766 -21.121 1.00 64.62 165 ALA A C 1
ATOM 1272 O O . ALA A 1 165 ? 1.196 0.251 -21.718 1.00 64.62 165 ALA A O 1
ATOM 1273 N N . VAL A 1 166 ? 2.776 -0.936 -20.643 1.00 61.62 166 VAL A N 1
ATOM 1274 C CA . VAL A 1 166 ? 3.864 0.015 -20.873 1.00 61.62 166 VAL A CA 1
ATOM 1275 C C . VAL A 1 166 ? 4.624 -0.442 -22.122 1.00 61.62 166 VAL A C 1
ATOM 1277 O O . VAL A 1 166 ? 5.171 -1.549 -22.121 1.00 61.62 166 VAL A O 1
ATOM 1280 N N . PRO A 1 167 ? 4.668 0.356 -23.203 1.00 60.06 167 PRO A N 1
ATOM 1281 C CA . PRO A 1 167 ? 5.486 0.036 -24.368 1.00 60.06 167 PRO A CA 1
ATOM 1282 C C . PRO A 1 167 ? 6.966 -0.087 -23.971 1.00 60.06 167 PRO A C 1
ATOM 1284 O O . PRO A 1 167 ? 7.484 0.757 -23.248 1.00 60.06 167 PRO A O 1
ATOM 1287 N N . GLY A 1 168 ? 7.662 -1.122 -24.449 1.00 60.09 168 GLY A N 1
ATOM 1288 C CA . GLY A 1 168 ? 9.111 -1.273 -24.235 1.00 60.09 168 GLY A CA 1
ATOM 1289 C C . GLY A 1 168 ? 9.542 -2.072 -22.998 1.00 60.09 168 GLY A C 1
ATOM 1290 O O . GLY A 1 168 ? 10.742 -2.232 -22.786 1.00 60.09 168 GLY A O 1
ATOM 1291 N N . THR A 1 169 ? 8.616 -2.664 -22.233 1.00 57.25 169 THR A N 1
ATOM 1292 C CA . THR A 1 169 ? 8.927 -3.530 -21.068 1.00 57.25 169 THR A CA 1
ATOM 1293 C C . THR A 1 169 ? 9.626 -4.842 -21.395 1.00 57.25 169 THR A C 1
ATOM 1295 O O . THR A 1 169 ? 10.007 -5.565 -20.482 1.00 57.25 169 THR A O 1
ATOM 1298 N N . SER A 1 170 ? 9.878 -5.138 -22.672 1.00 55.09 170 SER A N 1
ATOM 1299 C CA . SER A 1 170 ? 10.501 -6.388 -23.121 1.00 55.09 170 SER A CA 1
ATOM 1300 C C . SER A 1 170 ? 11.916 -6.633 -22.578 1.00 55.09 170 SER A C 1
ATOM 1302 O O . SER A 1 170 ? 12.457 -7.712 -22.796 1.00 55.09 170 SER A O 1
ATOM 1304 N N . ARG A 1 171 ? 12.546 -5.638 -21.936 1.00 63.94 171 ARG A N 1
ATOM 1305 C CA . ARG A 1 171 ? 13.896 -5.750 -21.360 1.00 63.94 171 ARG A CA 1
ATOM 1306 C C . ARG A 1 171 ? 13.917 -6.101 -19.872 1.00 63.94 171 ARG A C 1
ATOM 1308 O O . ARG A 1 171 ? 14.923 -6.636 -19.423 1.00 63.94 171 ARG A O 1
ATOM 1315 N N . ALA A 1 172 ? 12.839 -5.843 -19.132 1.00 72.44 172 ALA A N 1
ATOM 1316 C CA . ALA A 1 172 ? 12.759 -6.148 -17.707 1.00 72.44 172 ALA A CA 1
ATOM 1317 C C . ALA A 1 172 ? 11.881 -7.386 -17.458 1.00 72.44 172 ALA A C 1
ATOM 1319 O O . ALA A 1 172 ? 10.882 -7.575 -18.165 1.00 72.44 172 ALA A O 1
ATOM 1320 N N . PRO A 1 173 ? 12.199 -8.217 -16.446 1.00 80.06 173 PRO A N 1
ATOM 1321 C CA . PRO A 1 173 ? 11.295 -9.260 -15.980 1.00 80.06 173 PRO A CA 1
ATOM 1322 C C . PRO A 1 173 ? 9.914 -8.668 -15.692 1.00 80.06 173 PRO A C 1
ATOM 1324 O O . PRO A 1 173 ? 9.763 -7.784 -14.849 1.00 80.06 173 PRO A O 1
ATOM 1327 N N . SER A 1 174 ? 8.903 -9.129 -16.425 1.00 84.94 174 SER A N 1
ATOM 1328 C CA . SER A 1 174 ? 7.535 -8.654 -16.258 1.00 84.94 174 SER A CA 1
ATOM 1329 C C . SER A 1 174 ? 6.520 -9.779 -16.396 1.00 84.94 174 SER A C 1
ATOM 1331 O O . SER A 1 174 ? 6.757 -10.783 -17.071 1.00 84.94 174 SER A O 1
ATOM 1333 N N . ARG A 1 175 ? 5.381 -9.618 -15.721 1.00 89.19 175 ARG A N 1
ATOM 1334 C CA . ARG A 1 175 ? 4.270 -10.575 -15.738 1.00 89.19 175 ARG A CA 1
ATOM 1335 C C . ARG A 1 175 ? 2.919 -9.861 -15.676 1.00 89.19 175 ARG A C 1
ATOM 1337 O O . ARG A 1 175 ? 2.832 -8.793 -15.071 1.00 89.19 175 ARG A O 1
ATOM 1344 N N . PRO A 1 176 ? 1.858 -10.429 -16.267 1.00 88.94 176 PRO A N 1
ATOM 1345 C CA . PRO A 1 176 ? 0.517 -9.865 -16.156 1.00 88.94 176 PRO A CA 1
ATOM 1346 C C . PRO A 1 176 ? -0.041 -10.005 -14.730 1.00 88.94 176 PRO A C 1
ATOM 1348 O O . PRO A 1 176 ? 0.236 -10.990 -14.042 1.00 88.94 176 PRO A O 1
ATOM 1351 N N . LEU A 1 177 ? -0.855 -9.033 -14.306 1.00 91.06 177 LEU A N 1
ATOM 1352 C CA . LEU A 1 177 ? -1.616 -9.054 -13.049 1.00 91.06 177 LEU A CA 1
ATOM 1353 C C . LEU A 1 177 ? -2.863 -8.167 -13.188 1.00 91.06 177 LEU A C 1
ATOM 1355 O O . LEU A 1 177 ? -2.719 -6.992 -13.494 1.00 91.06 177 LEU A O 1
ATOM 1359 N N . ASP A 1 178 ? -4.071 -8.700 -12.978 1.00 86.50 178 ASP A N 1
ATOM 1360 C CA . ASP A 1 178 ? -5.349 -7.953 -12.932 1.00 86.50 178 ASP A CA 1
ATOM 1361 C C . ASP A 1 178 ? -5.538 -6.851 -13.999 1.00 86.50 178 ASP A C 1
ATOM 1363 O O . ASP A 1 178 ? -5.979 -5.733 -13.723 1.00 86.50 178 ASP A O 1
ATOM 1367 N N . GLY A 1 179 ? -5.211 -7.175 -15.254 1.00 83.50 179 GLY A N 1
ATOM 1368 C CA . GLY A 1 179 ? -5.347 -6.259 -16.395 1.00 83.50 179 GLY A CA 1
ATOM 1369 C C . GLY A 1 179 ? -4.203 -5.252 -16.553 1.00 83.50 179 GLY A C 1
ATOM 1370 O O . GLY A 1 179 ? -4.200 -4.505 -17.526 1.00 83.50 179 GLY A O 1
ATOM 1371 N N . GLY A 1 180 ? -3.230 -5.264 -15.645 1.00 87.38 180 GLY A N 1
ATOM 1372 C CA . GLY A 1 180 ? -1.967 -4.547 -15.740 1.00 87.38 180 GLY A CA 1
ATOM 1373 C C . GLY A 1 180 ? -0.760 -5.480 -15.837 1.00 87.38 180 GLY A C 1
ATOM 1374 O O . GLY A 1 180 ? -0.871 -6.674 -16.135 1.00 87.38 180 GLY A O 1
ATOM 1375 N N . ILE A 1 181 ? 0.411 -4.915 -15.568 1.00 88.31 181 ILE A N 1
ATOM 1376 C CA . ILE A 1 181 ? 1.695 -5.613 -15.560 1.00 88.31 181 ILE A CA 1
ATOM 1377 C C . ILE A 1 181 ? 2.447 -5.323 -14.265 1.00 88.31 181 ILE A C 1
ATOM 1379 O O . ILE A 1 181 ? 2.414 -4.202 -13.764 1.00 88.31 181 ILE A O 1
ATOM 1383 N N . VAL A 1 182 ? 3.141 -6.328 -13.745 1.00 89.56 182 VAL A N 1
ATOM 1384 C CA . VAL A 1 182 ? 4.163 -6.178 -12.709 1.00 89.56 182 VAL A CA 1
ATOM 1385 C C . VAL A 1 182 ? 5.519 -6.239 -13.392 1.00 89.56 182 VAL A C 1
ATOM 1387 O O . VAL A 1 182 ? 5.786 -7.180 -14.135 1.00 89.56 182 VAL A O 1
ATOM 1390 N N . VAL A 1 183 ? 6.351 -5.236 -13.148 1.00 87.06 183 VAL A N 1
ATOM 1391 C CA . VAL A 1 183 ? 7.750 -5.152 -13.561 1.00 87.06 183 VAL A CA 1
ATOM 1392 C C . VAL A 1 183 ? 8.608 -5.348 -12.319 1.00 87.06 183 VAL A C 1
ATOM 1394 O O . VAL A 1 183 ? 8.409 -4.658 -11.317 1.00 87.06 183 VAL A O 1
ATOM 1397 N N . THR A 1 184 ? 9.554 -6.276 -12.395 1.00 87.25 184 THR A N 1
ATOM 1398 C CA . THR A 1 184 ? 10.487 -6.586 -11.312 1.00 87.25 184 THR A CA 1
ATOM 1399 C C . THR A 1 184 ? 11.899 -6.252 -11.768 1.00 87.25 184 THR A C 1
ATOM 1401 O O . THR A 1 184 ? 12.357 -6.723 -12.807 1.00 87.25 184 THR A O 1
ATOM 1404 N N . LEU A 1 185 ? 12.587 -5.442 -10.976 1.00 82.94 185 LEU A N 1
ATOM 1405 C CA . LEU A 1 185 ? 13.939 -4.951 -11.203 1.00 82.94 185 LEU A CA 1
ATOM 1406 C C . LEU A 1 185 ? 14.846 -5.382 -10.047 1.00 82.94 185 LEU A C 1
ATOM 1408 O O . LEU A 1 185 ? 14.420 -6.054 -9.105 1.00 82.94 185 LEU A O 1
ATOM 1412 N N . SER A 1 186 ? 16.117 -4.995 -10.117 1.00 78.50 186 SER A N 1
ATOM 1413 C CA . SER A 1 186 ? 17.054 -5.214 -9.016 1.00 78.50 186 SER A CA 1
ATOM 1414 C C . SER A 1 186 ? 16.608 -4.472 -7.750 1.00 78.50 186 SER A C 1
ATOM 1416 O O . SER A 1 186 ? 16.229 -3.305 -7.803 1.00 78.50 186 SER A O 1
ATOM 1418 N N . GLU A 1 187 ? 16.709 -5.132 -6.592 1.00 72.75 187 GLU A N 1
ATOM 1419 C CA . GLU A 1 187 ? 16.504 -4.499 -5.275 1.00 72.75 187 GLU A CA 1
ATOM 1420 C C . GLU A 1 187 ? 17.497 -3.366 -5.011 1.00 72.75 187 GLU A C 1
ATOM 1422 O O . GLU A 1 187 ? 17.209 -2.407 -4.294 1.00 72.75 187 GLU A O 1
ATOM 1427 N N . ARG A 1 188 ? 18.694 -3.503 -5.587 1.00 71.75 188 ARG A N 1
ATOM 1428 C CA . ARG A 1 188 ? 19.796 -2.554 -5.438 1.00 71.75 188 ARG A CA 1
ATOM 1429 C C . ARG A 1 188 ? 19.564 -1.334 -6.323 1.00 71.75 188 ARG A C 1
ATOM 1431 O O . ARG A 1 188 ? 18.576 -1.261 -7.044 1.00 71.75 188 ARG A O 1
ATOM 1438 N N . ALA A 1 189 ? 20.496 -0.386 -6.251 1.00 66.12 189 ALA A N 1
ATOM 1439 C CA . ALA A 1 189 ? 20.435 0.842 -7.026 1.00 66.12 189 ALA A CA 1
ATOM 1440 C C . ALA A 1 189 ? 20.056 0.579 -8.504 1.00 66.12 189 ALA A C 1
ATOM 1442 O O . ALA A 1 189 ? 20.575 -0.372 -9.100 1.00 66.12 189 ALA A O 1
ATOM 1443 N N . PRO A 1 190 ? 19.165 1.409 -9.068 1.00 69.06 190 PRO A N 1
ATOM 1444 C CA . PRO A 1 190 ? 18.677 1.284 -10.440 1.00 69.06 190 PRO A CA 1
ATOM 1445 C C . PRO A 1 190 ? 19.825 1.290 -11.458 1.00 69.06 190 PRO A C 1
ATOM 1447 O O . PRO A 1 190 ? 20.700 2.158 -11.399 1.00 69.06 190 PRO A O 1
ATOM 1450 N N . ASP A 1 191 ? 19.787 0.391 -12.445 1.00 73.12 191 ASP A N 1
ATOM 1451 C CA . ASP A 1 191 ? 20.542 0.595 -13.686 1.00 73.12 191 ASP A CA 1
ATOM 1452 C C . ASP A 1 191 ? 19.879 1.749 -14.467 1.00 73.12 191 ASP A C 1
ATOM 1454 O O . ASP A 1 191 ? 18.650 1.776 -14.567 1.00 73.12 191 ASP A O 1
ATOM 1458 N N . PRO A 1 192 ? 20.626 2.708 -15.045 1.00 68.88 192 PRO A N 1
ATOM 1459 C CA . PRO A 1 192 ? 20.065 3.733 -15.929 1.00 68.88 192 PRO A CA 1
ATOM 1460 C C . PRO A 1 192 ? 19.084 3.211 -16.998 1.00 68.88 192 PRO A C 1
ATOM 1462 O O . PRO A 1 192 ? 18.131 3.908 -17.350 1.00 68.88 192 PRO A O 1
ATOM 1465 N N . ALA A 1 193 ? 19.279 1.991 -17.507 1.00 68.75 193 ALA A N 1
ATOM 1466 C CA . ALA A 1 193 ? 18.361 1.357 -18.452 1.00 68.75 193 ALA A CA 1
ATOM 1467 C C . ALA A 1 193 ? 17.005 0.990 -17.822 1.00 68.75 193 ALA A C 1
ATOM 1469 O O . ALA A 1 193 ? 15.970 1.121 -18.482 1.00 68.75 193 ALA A O 1
ATOM 1470 N N . ASP A 1 194 ? 17.003 0.586 -16.551 1.00 69.50 194 ASP A N 1
ATOM 1471 C CA . ASP A 1 194 ? 15.787 0.327 -15.783 1.00 69.50 194 ASP A CA 1
ATOM 1472 C C . ASP A 1 194 ? 15.022 1.634 -15.559 1.00 69.50 194 ASP A C 1
ATOM 1474 O O . ASP A 1 194 ? 13.808 1.686 -15.737 1.00 69.50 194 ASP A O 1
ATOM 1478 N N . VAL A 1 195 ? 15.730 2.730 -15.271 1.00 67.50 195 VAL A N 1
ATOM 1479 C CA . VAL A 1 195 ? 15.124 4.060 -15.091 1.00 67.50 195 VAL A CA 1
ATOM 1480 C C . VAL A 1 195 ? 14.367 4.506 -16.337 1.00 67.50 195 VAL A C 1
ATOM 1482 O O . VAL A 1 195 ? 13.219 4.924 -16.229 1.00 67.50 195 VAL A O 1
ATOM 1485 N N . ALA A 1 196 ? 14.963 4.375 -17.523 1.00 69.12 196 ALA A N 1
ATOM 1486 C CA . ALA A 1 196 ? 14.334 4.800 -18.776 1.00 69.12 196 ALA A CA 1
ATOM 1487 C C . ALA A 1 196 ? 13.038 4.025 -19.088 1.00 69.12 196 ALA A C 1
ATOM 1489 O O . ALA A 1 196 ? 12.058 4.588 -19.592 1.00 69.12 196 ALA A O 1
ATOM 1490 N N . LEU A 1 197 ? 13.001 2.730 -18.756 1.00 68.50 197 LEU A N 1
ATOM 1491 C CA . LEU A 1 197 ? 11.788 1.926 -18.889 1.00 68.50 197 LEU A CA 1
ATOM 1492 C C . LEU A 1 197 ? 10.673 2.445 -17.970 1.00 68.50 197 LEU A C 1
ATOM 1494 O O . LEU A 1 197 ? 9.506 2.534 -18.356 1.00 68.50 197 LEU A O 1
ATOM 1498 N N . LEU A 1 198 ? 11.047 2.800 -16.749 1.00 67.06 198 LEU A N 1
ATOM 1499 C CA . LEU A 1 198 ? 10.126 3.253 -15.721 1.00 67.06 198 LEU A CA 1
ATOM 1500 C C . LEU A 1 198 ? 9.649 4.693 -15.946 1.00 67.06 198 LEU A C 1
ATOM 1502 O O . LEU A 1 198 ? 8.491 4.994 -15.672 1.00 67.06 198 LEU A O 1
ATOM 1506 N N . GLU A 1 199 ? 10.480 5.560 -16.527 1.00 69.94 199 GLU A N 1
ATOM 1507 C CA . GLU A 1 199 ? 10.072 6.886 -17.008 1.00 69.94 199 GLU A CA 1
ATOM 1508 C C . GLU A 1 199 ? 8.990 6.777 -18.085 1.00 69.94 199 GLU A C 1
ATOM 1510 O O . GLU A 1 199 ? 8.018 7.532 -18.073 1.00 69.94 199 GLU A O 1
ATOM 1515 N N . THR A 1 200 ? 9.110 5.789 -18.975 1.00 68.44 200 THR A N 1
ATOM 1516 C CA . THR A 1 200 ? 8.081 5.506 -19.984 1.00 68.44 200 THR A CA 1
ATOM 1517 C C . THR A 1 200 ? 6.777 5.057 -19.319 1.00 68.44 200 THR A C 1
ATOM 1519 O O . THR A 1 200 ? 5.699 5.524 -19.685 1.00 68.44 200 THR A O 1
ATOM 1522 N N . ALA A 1 201 ? 6.859 4.204 -18.293 1.00 66.88 201 ALA A N 1
ATOM 1523 C CA . ALA A 1 201 ? 5.699 3.780 -17.510 1.00 66.88 201 ALA A CA 1
ATOM 1524 C C . ALA A 1 201 ? 5.022 4.951 -16.778 1.00 66.88 201 ALA A C 1
ATOM 1526 O O . ALA A 1 201 ? 3.793 5.048 -16.746 1.00 66.88 201 ALA A O 1
ATOM 1527 N N . GLU A 1 202 ? 5.816 5.855 -16.204 1.00 69.50 202 GLU A N 1
ATOM 1528 C CA . GLU A 1 202 ? 5.320 7.034 -15.499 1.00 69.50 202 GLU A CA 1
ATOM 1529 C C . GLU A 1 202 ? 4.690 8.056 -16.456 1.00 69.50 202 GLU A C 1
ATOM 1531 O O . GLU A 1 202 ? 3.671 8.658 -16.115 1.00 69.50 202 GLU A O 1
ATOM 1536 N N . ALA A 1 203 ? 5.256 8.238 -17.651 1.00 69.00 203 ALA A N 1
ATOM 1537 C CA . ALA A 1 203 ? 4.682 9.086 -18.692 1.00 69.00 203 ALA A CA 1
ATOM 1538 C C . ALA A 1 203 ? 3.305 8.563 -19.125 1.00 69.00 203 ALA A C 1
ATOM 1540 O O . ALA A 1 203 ? 2.326 9.301 -19.062 1.00 69.00 203 ALA A O 1
ATOM 1541 N N . VAL A 1 204 ? 3.197 7.257 -19.407 1.00 66.00 204 VAL A N 1
ATOM 1542 C CA . VAL A 1 204 ? 1.910 6.599 -19.698 1.00 66.00 204 VAL A CA 1
ATOM 1543 C C . VAL A 1 204 ? 0.917 6.790 -18.543 1.00 66.00 204 VAL A C 1
ATOM 1545 O O . VAL A 1 204 ? -0.261 7.059 -18.771 1.00 66.00 204 VAL A O 1
ATOM 1548 N N . ARG A 1 205 ? 1.376 6.700 -17.287 1.00 70.06 205 ARG A N 1
ATOM 1549 C CA . ARG A 1 205 ? 0.544 6.961 -16.100 1.00 70.06 205 ARG A CA 1
ATOM 1550 C C . ARG A 1 205 ? 0.022 8.402 -16.063 1.00 70.06 205 ARG A C 1
ATOM 1552 O O . ARG A 1 205 ? -1.150 8.590 -15.739 1.00 70.06 205 ARG A O 1
ATOM 1559 N N . ARG A 1 206 ? 0.868 9.405 -16.331 1.00 66.25 206 ARG A N 1
ATOM 1560 C CA . ARG A 1 206 ? 0.466 10.826 -16.349 1.00 66.25 206 ARG A CA 1
ATOM 1561 C C . ARG A 1 206 ? -0.578 11.080 -17.426 1.00 66.25 206 ARG A C 1
ATOM 1563 O O . ARG A 1 206 ? -1.628 11.622 -17.106 1.00 66.25 206 ARG A O 1
ATOM 1570 N N . ASP A 1 207 ? -0.350 10.570 -18.630 1.00 62.19 207 ASP A N 1
ATOM 1571 C CA . ASP A 1 207 ? -1.289 10.728 -19.739 1.00 62.19 207 ASP A CA 1
ATOM 1572 C C . ASP A 1 207 ? -2.660 10.114 -19.407 1.00 62.19 207 ASP A C 1
ATOM 1574 O O . ASP A 1 207 ? -3.700 10.718 -19.659 1.00 62.19 207 ASP A O 1
ATOM 1578 N N . LEU A 1 208 ? -2.692 8.946 -18.755 1.00 58.06 208 LEU A N 1
ATOM 1579 C CA . LEU A 1 208 ? -3.943 8.326 -18.298 1.00 58.06 208 LEU A CA 1
ATOM 1580 C C . LEU A 1 208 ? -4.642 9.123 -17.194 1.00 58.06 208 LEU A C 1
ATOM 1582 O O . LEU A 1 208 ? -5.871 9.168 -17.152 1.00 58.06 208 LEU A O 1
ATOM 1586 N N . HIS A 1 209 ? -3.873 9.724 -16.289 1.00 60.41 209 HIS A N 1
ATOM 1587 C CA . HIS A 1 209 ? -4.406 10.558 -15.219 1.00 60.41 209 HIS A CA 1
ATOM 1588 C C . HIS A 1 209 ? -5.027 11.845 -15.776 1.00 60.41 209 HIS A C 1
ATOM 1590 O O . HIS A 1 209 ? -6.140 12.206 -15.394 1.00 60.41 209 HIS A O 1
ATOM 1596 N N . ASP A 1 210 ? -4.361 12.489 -16.732 1.00 55.12 210 ASP A N 1
ATOM 1597 C CA . ASP A 1 210 ? -4.843 13.718 -17.363 1.00 55.12 210 ASP A CA 1
ATOM 1598 C C . ASP A 1 210 ? -6.081 13.448 -18.232 1.00 55.12 210 ASP A C 1
ATOM 1600 O O . ASP A 1 210 ? -7.057 14.196 -18.173 1.00 55.12 210 ASP A O 1
ATOM 1604 N N . VAL A 1 211 ? -6.129 12.308 -18.931 1.00 51.25 211 VAL A N 1
ATOM 1605 C CA . VAL A 1 211 ? -7.335 11.863 -19.652 1.00 51.25 211 VAL A CA 1
ATOM 1606 C C . VAL A 1 211 ? -8.509 11.606 -18.696 1.00 51.25 211 VAL A C 1
ATOM 1608 O O . VAL A 1 211 ? -9.640 11.967 -19.014 1.00 51.25 211 VAL A O 1
ATOM 1611 N N . GLN A 1 212 ? -8.276 11.032 -17.511 1.00 48.50 212 GLN A N 1
ATOM 1612 C CA . GLN A 1 212 ? -9.336 10.807 -16.516 1.00 48.50 212 GLN A CA 1
ATOM 1613 C C . GLN A 1 212 ? -9.863 12.099 -15.877 1.00 48.50 212 GLN A C 1
ATOM 1615 O O . GLN A 1 212 ? -11.034 12.146 -15.493 1.00 48.50 212 GLN A O 1
ATOM 1620 N N . LEU A 1 213 ? -9.035 13.141 -15.774 1.00 47.22 213 LEU A N 1
ATOM 1621 C CA . LEU A 1 213 ? -9.458 14.462 -15.303 1.00 47.22 213 LEU A CA 1
ATOM 1622 C C . LEU A 1 213 ? -10.209 15.250 -16.387 1.00 47.22 213 LEU A C 1
ATOM 1624 O O . LEU A 1 213 ? -11.179 15.932 -16.070 1.00 47.22 213 LEU A O 1
ATOM 1628 N N . CYS A 1 214 ? -9.817 15.121 -17.658 1.00 39.41 214 CYS A N 1
ATOM 1629 C CA . CYS A 1 214 ? -10.466 15.800 -18.786 1.00 39.41 214 CYS A CA 1
ATOM 1630 C C . CYS A 1 214 ? -11.748 15.114 -19.292 1.00 39.41 214 CYS A C 1
ATOM 1632 O O . CYS A 1 214 ? -12.526 15.742 -20.003 1.00 39.41 214 CYS A O 1
ATOM 1634 N N . ALA A 1 215 ? -11.985 13.843 -18.951 1.00 40.00 215 ALA A N 1
ATOM 1635 C CA . ALA A 1 215 ? -13.174 13.092 -19.367 1.00 40.00 215 ALA A CA 1
ATOM 1636 C C . ALA A 1 215 ? -14.411 13.307 -18.466 1.00 40.00 215 ALA A C 1
ATOM 1638 O O . ALA A 1 215 ? -15.418 12.617 -18.643 1.00 40.00 215 ALA A O 1
ATOM 1639 N N . ARG A 1 216 ? -14.357 14.233 -17.498 1.00 38.84 216 ARG A N 1
ATOM 1640 C CA . ARG A 1 216 ? -15.537 14.638 -16.721 1.00 38.84 216 ARG A CA 1
ATOM 1641 C C . ARG A 1 216 ? -16.289 15.749 -17.485 1.00 38.84 216 ARG A C 1
ATOM 1643 O O . ARG A 1 216 ? -15.654 16.759 -17.784 1.00 38.84 216 ARG A O 1
ATOM 1650 N N . PRO A 1 217 ? -17.573 15.555 -17.850 1.00 40.81 217 PRO A N 1
ATOM 1651 C CA . PRO A 1 217 ? -18.393 16.588 -18.489 1.00 40.81 217 PRO A CA 1
ATOM 1652 C C . PRO A 1 217 ? -18.694 17.768 -17.559 1.00 40.81 217 PRO A C 1
ATOM 1654 O O . PRO A 1 217 ? -18.697 17.564 -16.322 1.00 40.81 217 PRO A O 1
#

Sequence (217 aa):
MDRAFLQAQMPVRAGGADDAAKRFGEWLALVKAVDPTLAEWRLVGRKHPLPIDEGSLRRVLGGSALRNDEGVLMPDSG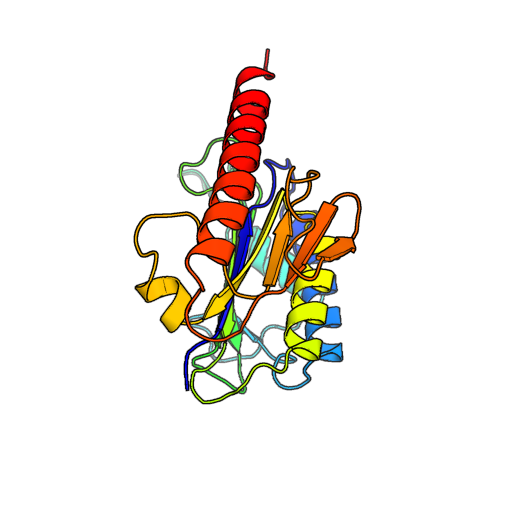VGLTLASVEHPSTALHFRVGLPDGPILNNFFAQFPKSRELPLAVAERILEATVAAWQPSWATIATDTWADAFPSRPFVGWITYVRSAVPGTSRAPSRPLDGGIVVTLSERAPDPADVALLETAEAVRRDLHDVQLCARP

Foldseek 3Di:
DWKKKKKFFFPADQDAQQLVLVLVLLLQVLLCVLPVLSNWKDFVVDDDTQPSDSVSSSVQQVVQADADPVRHGDRQSWTWTKIARPNHRQWIWTFTHRHNDDPDGGMTMIIGDPVDDCDPVSVVSSVLSCCVSRVGQKMAMATPLQCVVPVDDPGHHQKMKHLDDQPPLPVFDWDDHPNIIITGHDNHHDDPVNVVSVVSSVVVSVVVVVCVVVPDD

Radius of gyration: 17.5 Å; chains: 1; bounding box: 43×38×48 Å

Secondary structure (DSSP, 8-state):
-PPEEEEEEPPP----HHHHHHHHHHHHHHHHHH-GGGS-EEETT-SSPPP-SHHHHHHHHHHHS-B-TTSPBPTT--EEEEEEESS-TT-EEEEEE--SS-SS-SEEEEE--TT----HHHHHHHHHHHHHHH--SEEEEEEHHHHHH-TTSS---SEEEESSPPTTGGGS-EEEETTEEEEE--SSS--HHHHHHHHHHHHHHHHHHHHHHHT--

pLDDT: mean 79.03, std 12.77, range [38.84, 93.88]